Protein AF-A0A3D3MSC4-F1 (afdb_monomer)

Solvent-accessible surface area (backbone 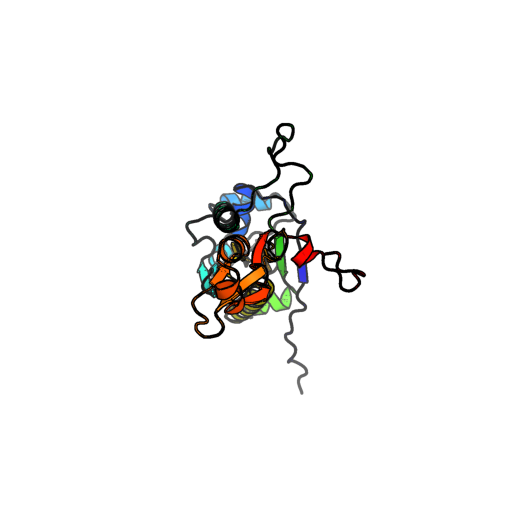atoms only — not comparable to full-atom values): 15102 Å² total; per-residue (Å²): 137,83,98,83,83,80,89,67,72,64,66,42,74,46,72,49,79,74,28,69,70,74,51,67,68,68,34,27,60,74,36,49,57,89,62,49,66,68,50,37,56,60,55,41,71,43,84,89,46,57,60,38,66,51,26,51,84,66,22,28,24,49,46,86,84,74,45,82,43,59,48,55,67,62,90,67,52,44,44,58,46,44,48,54,50,37,55,75,48,68,60,73,77,43,70,23,92,88,36,96,84,39,52,30,93,83,32,70,46,50,34,39,44,34,39,44,33,48,48,51,71,61,44,42,38,27,32,43,48,92,59,94,71,62,84,81,76,82,51,86,39,66,85,68,59,77,38,66,55,38,54,54,53,50,50,55,51,48,51,53,49,27,76,74,54,39,49,91,30,48,58,40,39,28,35,46,55,25,49,82,52,45,34,34,44,35,33,32,40,38,67,29,81,38,62,56,89,76,78,64,54,52,32,31,32,28,75,92,41,77,84,50,68,31,50,58,72,56,48,69,70,48,57,72,79,63,43,71,46,38,45,83,39,79,43,77,56,59,70,41,70,33,78,28,41,55,74,69,76,56,67,53,98,78,65,77,74,87,80,129

Structure (mmCIF, N/CA/C/O backbone):
data_AF-A0A3D3MSC4-F1
#
_entry.id   AF-A0A3D3MSC4-F1
#
loop_
_atom_site.group_PDB
_atom_site.id
_atom_site.type_symbol
_atom_site.label_atom_id
_atom_site.label_alt_id
_atom_site.label_comp_id
_atom_site.label_asym_id
_atom_site.label_entity_id
_atom_site.label_seq_id
_atom_site.pdbx_PDB_ins_code
_atom_site.Cartn_x
_atom_site.Cartn_y
_atom_site.Cartn_z
_atom_site.occupancy
_atom_site.B_iso_or_equiv
_atom_site.auth_seq_id
_atom_site.auth_comp_id
_atom_site.auth_asym_id
_atom_site.auth_atom_id
_atom_site.pdbx_PDB_model_num
ATOM 1 N N . MET A 1 1 ? -33.378 -27.727 1.654 1.00 33.88 1 MET A N 1
ATOM 2 C CA . MET A 1 1 ? -32.430 -27.580 2.777 1.00 33.88 1 MET A CA 1
ATOM 3 C C . MET A 1 1 ? -31.225 -26.769 2.302 1.00 33.88 1 MET A C 1
ATOM 5 O O . MET A 1 1 ? -30.680 -27.087 1.259 1.00 33.88 1 MET A O 1
ATOM 9 N N . SER A 1 2 ? -30.969 -25.671 3.026 1.00 33.84 2 SER A N 1
ATOM 10 C CA . SER A 1 2 ? -29.971 -24.579 2.946 1.00 33.84 2 SER A CA 1
ATOM 11 C C . SER A 1 2 ? -29.372 -24.087 1.608 1.00 33.84 2 SER A C 1
ATOM 13 O O . SER A 1 2 ? -28.506 -24.721 1.010 1.00 33.84 2 SER A O 1
ATOM 15 N N . LYS A 1 3 ? -29.740 -22.848 1.237 1.00 31.52 3 LYS A N 1
ATOM 16 C CA . LYS A 1 3 ? -29.062 -21.961 0.274 1.00 31.52 3 LYS A CA 1
ATOM 17 C C . LYS A 1 3 ? -28.014 -21.085 0.996 1.00 31.52 3 LYS A C 1
ATOM 19 O O . LYS A 1 3 ? -28.250 -19.898 1.191 1.00 31.52 3 LYS A O 1
ATOM 24 N N . SER A 1 4 ? -26.865 -21.637 1.389 1.00 50.53 4 SER A N 1
ATOM 25 C CA . SER A 1 4 ? -25.793 -20.862 2.053 1.00 50.53 4 SER A CA 1
ATOM 26 C C . SER A 1 4 ? -24.380 -21.278 1.607 1.00 50.53 4 SER A C 1
ATOM 28 O O . SER A 1 4 ? -23.655 -21.908 2.374 1.00 50.53 4 SER A O 1
ATOM 30 N N . ARG A 1 5 ? -23.958 -20.984 0.366 1.00 38.44 5 ARG A N 1
ATOM 31 C CA . ARG A 1 5 ? -22.561 -21.258 -0.062 1.00 38.44 5 ARG A CA 1
ATOM 32 C C . ARG A 1 5 ? -21.876 -20.196 -0.929 1.00 38.44 5 ARG A C 1
ATOM 34 O O . ARG A 1 5 ? -20.734 -20.404 -1.311 1.00 38.44 5 ARG A O 1
ATOM 41 N N . ASN A 1 6 ? -22.497 -19.042 -1.170 1.00 41.41 6 ASN A N 1
ATOM 42 C CA . ASN A 1 6 ? -21.834 -17.931 -1.863 1.00 41.41 6 ASN A CA 1
ATOM 43 C C . ASN A 1 6 ? -21.435 -16.845 -0.853 1.00 41.41 6 ASN A C 1
ATOM 45 O O . ASN A 1 6 ? -22.037 -15.778 -0.818 1.00 41.41 6 ASN A O 1
ATOM 49 N N . ASN A 1 7 ? -20.416 -17.127 -0.036 1.00 42.78 7 ASN A N 1
ATOM 50 C CA . ASN A 1 7 ? -19.665 -16.110 0.711 1.00 42.78 7 ASN A CA 1
ATOM 51 C C . ASN A 1 7 ? -18.699 -15.404 -0.253 1.00 42.78 7 ASN A C 1
ATOM 53 O O . ASN A 1 7 ? -17.489 -15.508 -0.094 1.00 42.78 7 ASN A O 1
ATOM 57 N N . ILE A 1 8 ? -19.219 -14.766 -1.302 1.00 49.59 8 ILE A N 1
ATOM 58 C CA . ILE A 1 8 ? -18.393 -13.974 -2.216 1.00 49.59 8 ILE A CA 1
ATOM 59 C C . ILE A 1 8 ? -18.499 -12.527 -1.733 1.00 49.59 8 ILE A C 1
ATOM 61 O O . ILE A 1 8 ? -19.569 -11.933 -1.903 1.00 49.59 8 ILE A O 1
ATOM 65 N N . PRO A 1 9 ? -17.448 -11.948 -1.120 1.00 45.84 9 PRO A N 1
ATOM 66 C CA . PRO A 1 9 ? -17.413 -10.519 -0.861 1.00 45.84 9 PRO A CA 1
ATOM 67 C C . PRO A 1 9 ? -17.616 -9.803 -2.195 1.00 45.84 9 PRO A C 1
ATOM 69 O O . PRO A 1 9 ? -16.881 -10.038 -3.158 1.00 45.84 9 PRO A O 1
ATOM 72 N N . ARG A 1 10 ? -18.625 -8.935 -2.285 1.00 52.59 10 ARG A N 1
ATOM 73 C CA . ARG A 1 10 ? -18.691 -7.974 -3.386 1.00 52.59 10 ARG A CA 1
ATOM 74 C C . ARG A 1 10 ? -17.632 -6.925 -3.080 1.00 52.59 10 ARG A C 1
ATOM 76 O O . ARG A 1 10 ? -17.904 -5.990 -2.336 1.00 52.59 10 ARG A O 1
ATOM 83 N N . ALA A 1 11 ? -16.407 -7.164 -3.543 1.00 59.09 11 ALA A N 1
ATOM 84 C CA . ALA A 1 11 ? -15.285 -6.285 -3.259 1.00 59.09 11 ALA A CA 1
ATOM 85 C C . ALA A 1 11 ? -15.611 -4.860 -3.730 1.00 59.09 11 ALA A C 1
ATO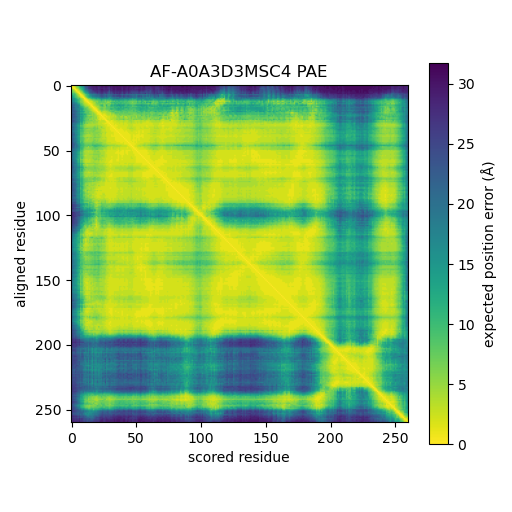M 87 O O . ALA A 1 11 ? -15.972 -4.645 -4.890 1.00 59.09 11 ALA A O 1
ATOM 88 N N . ALA A 1 12 ? -15.494 -3.901 -2.819 1.00 69.56 12 ALA A N 1
ATOM 89 C CA . ALA A 1 12 ? -15.482 -2.488 -3.138 1.00 69.56 12 ALA A CA 1
ATOM 90 C C . ALA A 1 12 ? -14.018 -2.089 -3.323 1.00 69.56 12 ALA A C 1
ATOM 92 O O . ALA A 1 12 ? -13.231 -2.152 -2.381 1.00 69.56 12 ALA A O 1
ATOM 93 N N . ILE A 1 13 ? -13.648 -1.719 -4.546 1.00 76.75 13 ILE A N 1
ATOM 94 C CA . ILE A 1 13 ? -12.320 -1.184 -4.843 1.00 76.75 13 ILE A CA 1
ATOM 95 C C . ILE A 1 13 ? -12.479 0.317 -5.028 1.00 76.75 13 ILE A C 1
ATOM 97 O O . ILE A 1 13 ? -13.110 0.767 -5.985 1.00 76.75 13 ILE A O 1
ATOM 101 N N . HIS A 1 14 ? -11.901 1.084 -4.113 1.00 73.06 14 HIS A N 1
ATOM 102 C CA . HIS A 1 14 ? -11.750 2.519 -4.263 1.00 73.06 14 HIS A CA 1
ATOM 103 C C . HIS A 1 14 ? -10.310 2.813 -4.675 1.00 73.06 14 HIS A C 1
ATOM 105 O O . HIS A 1 14 ? -9.368 2.552 -3.931 1.00 73.06 14 HIS A O 1
ATOM 111 N N . VAL A 1 15 ? -10.129 3.342 -5.880 1.00 74.00 15 VAL A N 1
ATOM 112 C CA . VAL A 1 15 ? -8.820 3.808 -6.340 1.00 74.00 15 VAL A CA 1
ATOM 113 C C . VAL A 1 15 ? -8.726 5.284 -5.989 1.00 74.00 15 VAL A C 1
ATOM 115 O O . VAL A 1 15 ? -9.517 6.083 -6.493 1.00 74.00 15 VAL A O 1
ATOM 118 N N . GLY A 1 16 ? -7.782 5.627 -5.113 1.00 64.06 16 GLY A N 1
ATOM 119 C CA . GLY A 1 16 ? -7.540 7.005 -4.709 1.00 64.06 16 GLY A CA 1
ATOM 120 C C . GLY A 1 16 ? -7.093 7.872 -5.885 1.00 64.06 16 GLY A C 1
ATOM 121 O O . GLY A 1 16 ? -6.682 7.374 -6.941 1.00 64.06 16 GLY A O 1
ATOM 122 N N . ALA A 1 17 ? -7.158 9.192 -5.700 1.00 69.69 17 ALA A N 1
ATOM 123 C CA . ALA A 1 17 ? -6.654 10.122 -6.699 1.00 69.69 17 ALA A CA 1
ATOM 124 C C . ALA A 1 17 ? -5.172 9.815 -6.984 1.00 69.69 17 ALA A C 1
ATOM 126 O O . ALA A 1 17 ? -4.384 9.644 -6.049 1.00 69.69 17 ALA A O 1
ATOM 127 N N . PRO A 1 18 ? -4.768 9.714 -8.259 1.00 66.31 18 PRO A N 1
ATOM 128 C CA . PRO A 1 18 ? -3.386 9.417 -8.580 1.00 66.31 18 PRO A CA 1
ATOM 129 C C . PRO A 1 18 ? -2.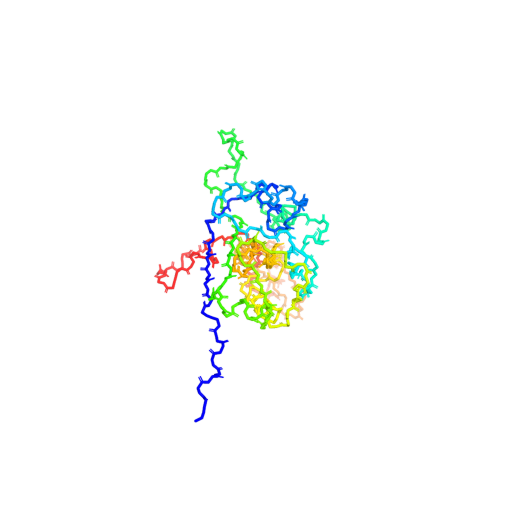506 10.587 -8.130 1.00 66.31 18 PRO A C 1
ATOM 131 O O . PRO A 1 18 ? -2.852 11.750 -8.342 1.00 66.31 18 PRO A O 1
ATOM 134 N N . ALA A 1 19 ? -1.367 10.272 -7.515 1.00 68.81 19 ALA A N 1
ATOM 135 C CA . ALA A 1 19 ? -0.525 11.268 -6.866 1.00 68.81 19 ALA A CA 1
ATOM 136 C C . ALA A 1 19 ? 0.889 11.304 -7.459 1.00 68.81 19 ALA A C 1
ATOM 138 O O . ALA A 1 19 ? 1.441 10.302 -7.932 1.00 68.81 19 ALA A O 1
ATOM 139 N N . LYS A 1 20 ? 1.503 12.488 -7.406 1.00 76.31 20 LYS A N 1
ATOM 140 C CA . LYS A 1 20 ? 2.905 12.703 -7.806 1.00 76.31 20 LYS A CA 1
ATOM 141 C C . LYS A 1 20 ? 3.897 12.225 -6.759 1.00 76.31 20 LYS A C 1
ATOM 143 O O . LYS A 1 20 ? 5.038 11.953 -7.108 1.00 76.31 20 LYS A O 1
ATOM 148 N N . SER A 1 21 ? 3.463 12.175 -5.506 1.00 73.44 21 SER A N 1
ATOM 149 C CA . SER A 1 21 ? 4.138 11.627 -4.331 1.00 73.44 21 SER A CA 1
ATOM 150 C C . SER A 1 21 ? 3.152 11.701 -3.160 1.00 73.44 21 SER A C 1
ATOM 152 O O . SER A 1 21 ? 2.082 12.295 -3.300 1.00 73.44 21 SER A O 1
ATOM 154 N N . PHE A 1 22 ? 3.541 11.161 -2.012 1.00 76.44 22 PHE A N 1
ATOM 155 C CA . PHE A 1 22 ? 2.958 11.482 -0.711 1.00 76.44 22 PHE A CA 1
ATOM 156 C C . PHE A 1 22 ? 4.068 11.912 0.261 1.00 76.44 22 PHE A C 1
ATOM 158 O O . PHE A 1 22 ? 5.251 11.628 0.047 1.00 76.44 22 PHE A O 1
ATOM 165 N N . SER A 1 23 ? 3.692 12.660 1.289 1.00 73.94 23 SER A N 1
ATOM 166 C CA . SER A 1 23 ? 4.545 13.118 2.383 1.00 73.94 23 SER A CA 1
ATOM 167 C C . SER A 1 23 ? 4.805 12.008 3.403 1.00 73.94 23 SER A C 1
ATOM 169 O O . SER A 1 23 ? 4.100 11.003 3.456 1.00 73.94 23 SER A O 1
ATOM 171 N N . ALA A 1 24 ? 5.795 12.199 4.279 1.00 68.69 24 ALA A N 1
ATOM 172 C CA . ALA A 1 24 ? 6.046 11.249 5.361 1.00 68.69 24 ALA A CA 1
ATOM 173 C C . ALA A 1 24 ? 4.813 11.049 6.261 1.00 68.69 24 ALA A C 1
ATOM 175 O O . ALA A 1 24 ? 4.505 9.917 6.611 1.00 68.69 24 ALA A O 1
ATOM 176 N N . ALA A 1 25 ? 4.084 12.128 6.572 1.00 71.25 25 ALA A N 1
ATOM 177 C CA . ALA A 1 25 ? 2.880 12.076 7.398 1.00 71.25 25 ALA A CA 1
ATOM 178 C C . ALA A 1 25 ? 1.767 11.237 6.751 1.00 71.25 25 ALA A C 1
ATOM 180 O O . ALA A 1 25 ? 1.191 10.378 7.415 1.00 71.25 25 ALA A O 1
ATOM 181 N N . GLU A 1 26 ? 1.522 11.430 5.452 1.00 77.81 26 GLU A N 1
ATOM 182 C CA . GLU A 1 26 ? 0.574 10.609 4.685 1.00 77.81 26 GLU A CA 1
ATOM 183 C C . GLU A 1 26 ? 1.013 9.139 4.632 1.00 77.81 26 GLU A C 1
ATOM 185 O O . GLU A 1 26 ? 0.179 8.245 4.690 1.00 77.81 26 GLU A O 1
ATOM 190 N N . GLY A 1 27 ? 2.322 8.872 4.591 1.00 71.56 27 GLY A N 1
ATOM 191 C CA . GLY A 1 27 ? 2.863 7.513 4.636 1.00 71.56 27 GLY A CA 1
ATOM 192 C C . GLY A 1 27 ? 2.817 6.841 6.014 1.00 71.56 27 GLY A C 1
ATOM 193 O O . GLY A 1 27 ? 2.986 5.630 6.087 1.00 71.56 27 GLY A O 1
ATOM 194 N N . TYR A 1 28 ? 2.621 7.588 7.103 1.00 87.06 28 TYR A N 1
ATOM 195 C CA . TYR A 1 28 ? 2.570 7.028 8.460 1.00 87.06 28 TYR A CA 1
ATOM 196 C C . TYR A 1 28 ? 1.177 6.567 8.871 1.00 87.06 28 TYR A C 1
ATOM 198 O O . TYR A 1 28 ? 1.063 5.700 9.736 1.00 87.06 28 TYR A O 1
ATOM 206 N N . GLU A 1 29 ? 0.130 7.143 8.282 1.00 87.56 29 GLU A N 1
ATOM 207 C CA . GLU A 1 29 ? -1.253 6.797 8.604 1.00 87.56 29 GLU A CA 1
ATOM 208 C C . GLU A 1 29 ? -1.604 5.339 8.256 1.00 87.56 29 GLU A C 1
ATOM 210 O O . GLU A 1 29 ? -2.061 4.647 9.167 1.00 87.56 29 GLU A O 1
ATOM 215 N N . PRO A 1 30 ? -1.312 4.815 7.047 1.00 90.75 30 PRO A N 1
ATOM 216 C CA . PRO A 1 30 ? -1.581 3.409 6.725 1.00 90.75 30 PRO A CA 1
ATOM 217 C C . PRO A 1 30 ? -0.808 2.436 7.625 1.00 90.75 30 PRO A C 1
ATOM 219 O O . PRO A 1 30 ? -1.312 1.411 8.053 1.00 90.75 30 PRO A O 1
ATOM 222 N N . GLU A 1 31 ? 0.418 2.785 8.014 1.00 93.88 31 GLU A N 1
ATOM 223 C CA . GLU A 1 31 ? 1.229 1.942 8.902 1.00 93.88 31 GLU A CA 1
ATOM 224 C C . GLU A 1 31 ? 0.839 2.080 10.386 1.00 93.88 31 GLU A C 1
ATOM 226 O O . GLU A 1 31 ? 1.424 1.412 11.244 1.00 93.88 31 GLU A O 1
ATOM 231 N N . ARG A 1 32 ? -0.061 3.019 10.723 1.00 94.25 32 ARG A N 1
ATOM 232 C CA . ARG A 1 32 ? -0.308 3.506 12.096 1.00 94.25 32 ARG A CA 1
ATOM 233 C C . ARG A 1 32 ? 0.997 3.801 12.847 1.00 94.25 32 ARG A C 1
ATOM 235 O O . ARG A 1 32 ? 1.122 3.571 14.058 1.00 94.25 32 ARG A O 1
ATOM 242 N N . ARG A 1 33 ? 2.004 4.298 12.119 1.00 92.69 33 ARG A N 1
ATOM 243 C CA . ARG A 1 33 ? 3.367 4.463 12.629 1.00 92.69 33 ARG A CA 1
ATOM 244 C C . ARG A 1 33 ? 3.388 5.552 13.692 1.00 92.69 33 ARG A C 1
ATOM 246 O O . ARG A 1 33 ? 3.031 6.697 13.437 1.00 92.69 33 ARG A O 1
ATOM 253 N N . GLY A 1 34 ? 3.828 5.183 14.892 1.00 91.31 34 GLY A N 1
ATOM 254 C CA . GLY A 1 34 ? 3.896 6.097 16.033 1.00 91.31 34 GLY A CA 1
ATOM 255 C C . GLY A 1 34 ? 2.543 6.440 16.663 1.00 91.31 34 GLY A C 1
ATOM 256 O O . GLY A 1 34 ? 2.516 7.285 17.549 1.00 91.31 34 GLY A O 1
ATOM 257 N N . TRP A 1 35 ? 1.438 5.803 16.252 1.00 94.75 35 TRP A N 1
ATOM 258 C CA . TRP A 1 35 ? 0.137 6.058 16.871 1.00 94.75 35 TRP A CA 1
ATOM 259 C C . TRP A 1 35 ? 0.041 5.370 18.235 1.00 94.75 35 TRP A C 1
ATOM 261 O O . TRP A 1 35 ? 0.197 4.147 18.350 1.00 94.75 35 TRP A O 1
ATOM 271 N N . ASP A 1 36 ? -0.272 6.157 19.253 1.00 95.75 36 ASP A N 1
ATOM 272 C CA . ASP A 1 36 ? -0.658 5.733 20.598 1.00 95.75 36 ASP A CA 1
ATOM 273 C C . ASP A 1 36 ? -2.160 5.971 20.831 1.00 95.75 36 ASP A C 1
ATOM 275 O O . ASP A 1 36 ? -2.869 6.448 19.946 1.00 95.75 36 ASP A O 1
ATOM 279 N N . GLU A 1 37 ? -2.664 5.642 22.020 1.00 96.25 37 GLU A N 1
ATOM 280 C CA . GLU A 1 37 ? -4.082 5.830 22.351 1.00 96.25 37 GLU A CA 1
ATOM 281 C C . GLU A 1 37 ? -4.529 7.295 22.210 1.00 96.25 37 GLU A C 1
ATOM 283 O O . GLU A 1 37 ? -5.598 7.565 21.662 1.00 96.25 37 GLU A O 1
ATOM 288 N N . ASN A 1 38 ? -3.677 8.248 22.604 1.00 97.25 38 ASN A N 1
ATOM 289 C CA . ASN A 1 38 ? -3.951 9.678 22.443 1.00 97.25 38 ASN A CA 1
ATOM 290 C C . ASN A 1 38 ? -4.125 10.053 20.967 1.00 97.25 38 ASN A C 1
ATOM 292 O O . ASN A 1 38 ? -5.017 10.824 20.622 1.00 97.25 38 ASN A O 1
ATOM 296 N N . THR A 1 39 ? -3.304 9.490 20.079 1.00 96.00 39 THR A N 1
ATOM 297 C CA . THR A 1 39 ? -3.405 9.721 18.635 1.00 96.00 39 THR A CA 1
ATOM 298 C C . THR A 1 39 ? -4.745 9.231 18.087 1.00 96.00 39 THR A C 1
ATOM 300 O O . THR A 1 39 ? -5.375 9.945 17.308 1.00 96.00 39 THR A O 1
ATOM 303 N N . TYR A 1 40 ? -5.218 8.057 18.524 1.00 96.06 40 TYR A N 1
ATOM 304 C CA . TYR A 1 40 ? -6.541 7.539 18.144 1.00 96.06 40 TYR A CA 1
ATOM 305 C C . TYR A 1 40 ? -7.655 8.474 18.629 1.00 96.06 40 TYR A C 1
ATOM 307 O O . TYR A 1 40 ? -8.528 8.848 17.848 1.00 96.06 40 TYR A O 1
ATOM 315 N N . GLN A 1 41 ? -7.590 8.917 19.889 1.00 94.88 41 GLN A N 1
ATOM 316 C CA . GLN A 1 41 ? -8.564 9.853 20.459 1.00 94.88 41 GLN A CA 1
ATOM 317 C C . GLN A 1 41 ? -8.594 11.192 19.705 1.00 94.88 41 GLN A C 1
ATOM 319 O O . GLN A 1 41 ? -9.671 11.704 19.407 1.00 94.88 41 GLN A O 1
ATOM 324 N N . LEU A 1 42 ? -7.428 11.744 19.352 1.00 95.88 42 LEU A N 1
ATOM 325 C CA . LEU A 1 42 ? -7.319 12.978 18.569 1.00 95.88 42 LEU A CA 1
ATOM 326 C C . LEU A 1 42 ? -7.887 12.808 17.155 1.00 95.88 42 LEU A C 1
ATOM 328 O O . LEU A 1 42 ? -8.626 13.670 16.688 1.00 95.88 42 LEU A O 1
ATOM 332 N N . LYS A 1 43 ? -7.580 11.696 16.478 1.00 93.69 43 LYS A N 1
ATOM 333 C CA . LYS A 1 43 ? -8.113 11.396 15.139 1.00 93.69 43 LYS A CA 1
ATOM 334 C C . LYS A 1 43 ? -9.637 11.241 15.153 1.00 93.69 43 LYS A C 1
ATOM 336 O O . LYS A 1 43 ? -10.291 11.725 14.234 1.00 93.69 43 LYS A O 1
ATOM 341 N N . ASN A 1 44 ? -10.202 10.655 16.206 1.00 94.75 44 ASN A N 1
ATOM 342 C CA . ASN A 1 44 ? -11.651 10.510 16.388 1.00 94.75 44 ASN A CA 1
ATOM 343 C C . ASN A 1 44 ? -12.381 11.815 16.763 1.00 94.75 44 ASN A C 1
ATOM 345 O O . ASN A 1 44 ? -13.598 11.800 16.924 1.00 94.75 44 ASN A O 1
ATOM 349 N N . GLN A 1 45 ? -11.686 12.955 16.892 1.00 94.88 45 GLN A N 1
ATOM 350 C CA . GLN A 1 45 ? -12.365 14.259 16.950 1.00 94.88 45 GLN A CA 1
ATOM 351 C C . GLN A 1 45 ? -13.051 14.605 15.620 1.00 94.88 45 GLN A C 1
ATOM 353 O O . GLN A 1 45 ? -14.009 15.378 15.606 1.00 94.88 45 GLN A O 1
ATOM 358 N N . ASP A 1 46 ? -12.582 14.029 14.510 1.00 92.75 46 ASP A N 1
ATOM 359 C CA . ASP A 1 46 ? -13.324 14.008 13.253 1.00 92.75 46 ASP A CA 1
ATOM 360 C C . ASP A 1 46 ? -14.402 12.922 13.325 1.00 92.75 46 ASP A C 1
ATOM 362 O O . ASP A 1 46 ? -14.100 11.738 13.465 1.00 92.75 46 ASP A O 1
ATOM 366 N N . THR A 1 47 ? -15.666 13.322 13.192 1.00 88.69 47 THR A N 1
ATOM 367 C CA . THR A 1 47 ? -16.828 12.429 13.300 1.00 88.69 47 THR A CA 1
ATOM 368 C C . THR A 1 47 ? -16.918 11.387 12.186 1.00 88.69 47 THR A C 1
ATOM 370 O O . THR A 1 47 ? -17.738 10.478 12.273 1.00 88.69 47 THR A O 1
ATOM 373 N N . ASN A 1 48 ? -16.124 11.514 11.120 1.00 88.50 48 ASN A N 1
ATOM 374 C CA . ASN A 1 48 ? -16.033 10.482 10.087 1.00 88.50 48 ASN A CA 1
ATOM 375 C C . ASN A 1 48 ? -15.122 9.318 10.508 1.00 88.50 48 ASN A C 1
ATOM 377 O O . ASN A 1 48 ? -15.226 8.223 9.951 1.00 88.50 48 ASN A O 1
ATOM 381 N N . ASN A 1 49 ? -14.254 9.536 11.498 1.00 90.50 49 ASN A N 1
ATOM 382 C CA . ASN A 1 49 ? -13.301 8.546 11.973 1.00 90.50 49 ASN A CA 1
ATOM 383 C C . ASN A 1 49 ? -13.903 7.680 13.082 1.00 90.50 49 ASN A C 1
ATOM 385 O O . ASN A 1 49 ? -14.596 8.162 13.974 1.00 90.50 49 ASN A O 1
ATOM 389 N N . HIS A 1 50 ? -13.601 6.385 13.021 1.00 92.38 50 HIS A N 1
ATOM 390 C CA . HIS A 1 50 ? -14.105 5.376 13.954 1.00 92.38 50 HIS A CA 1
ATOM 391 C C . HIS A 1 50 ? -12.969 4.439 14.384 1.00 92.38 50 HIS A C 1
ATOM 393 O O . HIS A 1 50 ? -13.102 3.215 14.330 1.00 92.38 50 HIS A O 1
ATOM 399 N N . TYR A 1 51 ? -11.820 5.013 14.749 1.00 96.12 51 TYR A N 1
ATOM 400 C CA . TYR A 1 51 ? -10.638 4.246 15.127 1.00 96.12 51 TYR A CA 1
ATOM 401 C C . TYR A 1 51 ? -10.779 3.669 16.541 1.00 96.12 51 TYR A C 1
ATOM 403 O O . TYR A 1 51 ? -11.030 4.393 17.501 1.00 96.12 51 TYR A O 1
ATOM 411 N N . ASP A 1 52 ? -10.536 2.376 16.695 1.00 97.19 52 ASP A N 1
ATOM 412 C CA . ASP A 1 52 ? -10.609 1.652 17.958 1.00 97.19 52 ASP A CA 1
ATOM 413 C C . ASP A 1 52 ? -9.216 1.184 18.389 1.00 97.19 52 ASP A C 1
ATOM 415 O O . ASP A 1 52 ? -8.687 0.178 17.908 1.00 97.19 52 ASP A O 1
ATOM 419 N N . PHE A 1 53 ? -8.626 1.895 19.350 1.00 97.38 53 PHE A N 1
ATOM 420 C CA . PHE A 1 53 ? -7.292 1.572 19.854 1.00 97.38 53 PHE A CA 1
ATOM 421 C C . PHE A 1 53 ? -7.196 0.145 20.414 1.00 97.38 53 PHE A C 1
ATOM 423 O O . PHE A 1 53 ? -6.155 -0.501 20.269 1.00 97.38 53 PHE A O 1
ATOM 430 N N . SER A 1 54 ? -8.279 -0.391 20.989 1.00 97.62 54 SER A N 1
ATOM 431 C CA . SER A 1 54 ? -8.278 -1.740 21.561 1.00 97.62 54 SER A CA 1
ATOM 432 C C . SER A 1 54 ? -8.110 -2.832 20.499 1.00 97.62 54 SER A C 1
ATOM 434 O O . SER A 1 54 ? -7.547 -3.883 20.799 1.00 97.62 54 SER A O 1
ATOM 436 N N . ARG A 1 55 ? -8.479 -2.560 19.237 1.00 97.50 55 ARG A N 1
ATOM 437 C CA . ARG A 1 55 ? -8.283 -3.461 18.086 1.00 97.50 55 ARG A CA 1
ATOM 438 C C . ARG A 1 55 ? -6.999 -3.216 17.304 1.00 97.50 55 ARG A C 1
ATOM 440 O O . ARG A 1 55 ? -6.683 -4.029 16.441 1.00 97.50 55 ARG A O 1
ATOM 447 N N . LYS A 1 56 ? -6.211 -2.179 17.616 1.00 96.81 56 LYS A N 1
ATOM 448 C CA . LYS A 1 56 ? -4.950 -1.861 16.908 1.00 96.81 56 LYS A CA 1
ATOM 449 C C . LYS A 1 56 ? -4.048 -3.088 16.718 1.00 96.81 56 LYS A C 1
ATOM 451 O O . LYS A 1 56 ? -3.410 -3.244 15.681 1.00 96.81 56 LYS A O 1
ATOM 456 N N . HIS A 1 57 ? -3.985 -3.953 17.728 1.00 96.00 57 HIS A N 1
ATOM 457 C CA . HIS A 1 57 ? -3.151 -5.155 17.741 1.00 96.00 57 HIS A CA 1
ATOM 458 C C . HIS A 1 57 ? -3.582 -6.236 16.729 1.00 96.00 57 HIS A C 1
ATOM 460 O O . HIS A 1 57 ? -2.827 -7.176 16.485 1.00 96.00 57 HIS A O 1
ATOM 466 N N . LEU A 1 58 ? -4.783 -6.115 16.156 1.00 98.19 58 LEU A N 1
ATOM 467 C CA . LEU A 1 58 ? -5.323 -7.021 15.146 1.00 98.19 58 LEU A CA 1
ATOM 468 C C . LEU A 1 58 ? -4.907 -6.621 13.730 1.00 98.19 58 LEU A C 1
ATOM 470 O O . LEU A 1 58 ? -4.915 -7.481 12.852 1.00 98.19 58 LEU A O 1
ATOM 474 N N . ASN A 1 59 ? -4.521 -5.360 13.509 1.00 98.44 59 ASN A N 1
ATOM 475 C CA . ASN A 1 59 ? -4.020 -4.900 12.218 1.00 98.44 59 ASN A CA 1
ATOM 476 C C . ASN A 1 59 ? -2.739 -5.648 11.830 1.00 98.44 59 ASN A C 1
ATOM 478 O O . ASN A 1 59 ? -1.883 -5.950 12.669 1.00 98.44 59 ASN A O 1
ATOM 482 N N . PHE A 1 60 ? -2.565 -5.888 10.536 1.00 98.62 60 PHE A N 1
ATOM 483 C CA . PHE A 1 60 ? -1.379 -6.554 10.007 1.00 98.62 60 PHE A CA 1
ATOM 484 C C . PHE A 1 60 ? -1.002 -5.999 8.636 1.00 98.62 60 PHE A C 1
ATOM 486 O O . PHE A 1 60 ? -1.815 -5.362 7.979 1.00 98.62 60 PHE A O 1
ATOM 493 N N . GLU A 1 61 ? 0.222 -6.256 8.190 1.00 97.81 61 GLU A N 1
ATOM 494 C CA . GLU A 1 61 ? 0.653 -6.002 6.813 1.00 97.81 61 GLU A CA 1
ATOM 495 C C . GLU A 1 61 ? 1.079 -7.318 6.146 1.00 97.81 61 GLU A C 1
ATOM 497 O O . GLU A 1 61 ? 1.475 -8.274 6.823 1.00 97.81 61 GLU A O 1
ATOM 502 N N . ILE A 1 62 ? 0.996 -7.379 4.815 1.00 98.12 62 ILE A N 1
ATOM 503 C CA . ILE A 1 62 ? 1.612 -8.455 4.028 1.00 98.12 62 ILE A CA 1
ATOM 504 C C . ILE A 1 62 ? 2.900 -7.907 3.422 1.00 98.12 62 ILE A C 1
ATOM 506 O O . ILE A 1 62 ? 2.884 -6.989 2.601 1.00 98.12 62 ILE A O 1
ATOM 510 N N . ASN A 1 63 ? 4.038 -8.446 3.856 1.00 94.88 63 ASN A N 1
ATOM 511 C CA . ASN A 1 63 ? 5.340 -7.938 3.438 1.00 94.88 63 ASN A CA 1
ATOM 512 C C . ASN A 1 63 ? 5.690 -8.364 1.995 1.00 94.88 63 ASN A C 1
ATOM 514 O O . ASN A 1 63 ? 5.010 -9.176 1.374 1.00 94.88 63 ASN A O 1
ATOM 518 N N . GLY A 1 64 ? 6.803 -7.857 1.452 1.00 89.50 64 GLY A N 1
ATOM 519 C CA . GLY A 1 64 ? 7.247 -8.172 0.082 1.00 89.50 64 GLY A CA 1
ATOM 520 C C . GLY A 1 64 ? 7.600 -9.646 -0.189 1.00 89.50 64 GLY A C 1
ATOM 521 O O . GLY A 1 64 ? 7.918 -9.986 -1.324 1.00 89.50 64 GLY A O 1
ATOM 522 N N . LYS A 1 65 ? 7.577 -10.516 0.831 1.00 92.81 65 LYS A N 1
ATOM 523 C CA . LYS A 1 65 ? 7.730 -11.974 0.704 1.00 92.81 65 LYS A CA 1
ATOM 524 C C . LYS A 1 65 ? 6.386 -12.713 0.743 1.00 92.81 65 LYS A C 1
ATOM 526 O O . LYS A 1 65 ? 6.382 -13.938 0.686 1.00 92.81 65 LYS A O 1
ATOM 531 N N . GLY A 1 66 ? 5.267 -11.995 0.864 1.00 94.75 66 GLY A N 1
ATOM 532 C CA . GLY A 1 66 ? 3.940 -12.582 1.049 1.00 94.75 66 GLY A CA 1
ATOM 533 C C . GLY A 1 66 ? 3.673 -13.077 2.473 1.00 94.75 66 GLY A C 1
ATOM 534 O O . GLY A 1 66 ? 2.771 -13.884 2.678 1.00 94.75 66 GLY A O 1
ATOM 535 N N . GLU A 1 67 ? 4.44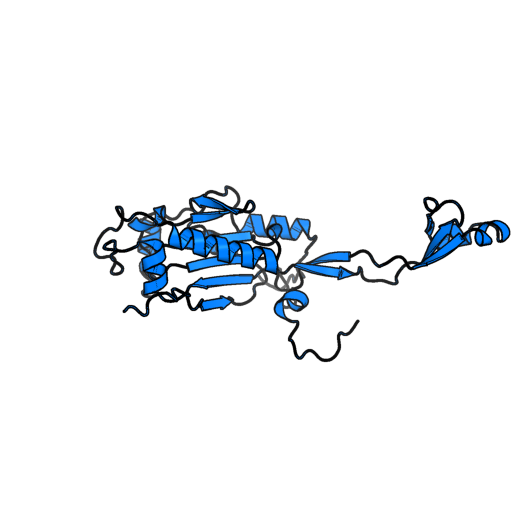8 -12.634 3.468 1.00 97.25 67 GLU A N 1
ATOM 536 C CA . GLU A 1 67 ? 4.271 -13.047 4.864 1.00 97.25 67 GLU A CA 1
ATOM 537 C C . GLU A 1 67 ? 3.384 -12.041 5.610 1.00 97.25 67 GLU A C 1
ATOM 539 O O . GLU A 1 67 ? 3.593 -10.830 5.512 1.00 97.25 67 GLU A O 1
ATOM 544 N N . ILE A 1 68 ? 2.433 -12.547 6.401 1.00 98.31 68 ILE A N 1
ATOM 545 C CA . ILE A 1 68 ? 1.635 -11.732 7.325 1.00 98.31 68 ILE A CA 1
ATOM 546 C C . ILE A 1 68 ? 2.494 -11.383 8.541 1.00 98.31 68 ILE A C 1
ATOM 548 O O . ILE A 1 68 ? 2.943 -12.273 9.267 1.00 98.31 68 ILE A O 1
ATOM 552 N N . VAL A 1 69 ? 2.677 -10.091 8.787 1.00 97.88 69 VAL A N 1
ATOM 553 C CA . VAL A 1 69 ? 3.445 -9.556 9.918 1.00 97.88 69 VAL A CA 1
ATOM 554 C C . VAL A 1 69 ? 2.650 -8.446 10.619 1.00 97.88 69 VAL A C 1
ATOM 556 O O . VAL A 1 69 ? 1.718 -7.902 10.025 1.00 97.88 69 VAL A O 1
ATOM 559 N N . PRO A 1 70 ? 2.953 -8.104 11.885 1.00 97.38 70 PRO A N 1
ATOM 560 C CA . PRO A 1 70 ? 2.279 -6.998 12.564 1.00 97.38 70 PRO A CA 1
ATOM 561 C C . PRO A 1 70 ? 2.382 -5.691 11.770 1.00 97.38 70 PRO A C 1
ATOM 563 O O . PRO A 1 70 ? 3.424 -5.410 11.176 1.00 97.38 70 PRO A O 1
ATOM 566 N N . LEU A 1 71 ? 1.321 -4.883 11.782 1.00 97.25 71 LEU A N 1
ATOM 567 C CA . LEU A 1 71 ? 1.307 -3.610 11.061 1.00 97.25 71 LEU A CA 1
ATOM 568 C C . LEU A 1 71 ? 2.453 -2.696 11.533 1.00 97.25 71 LEU A C 1
ATOM 570 O O . LEU A 1 71 ? 2.695 -2.557 12.735 1.00 97.25 71 LEU A O 1
ATOM 574 N N . GLY A 1 72 ? 3.155 -2.074 10.583 1.00 93.75 72 GLY A N 1
ATOM 575 C CA . GLY A 1 72 ? 4.260 -1.157 10.872 1.00 93.75 72 GLY A CA 1
ATOM 576 C C . GLY A 1 72 ? 5.535 -1.846 11.376 1.00 93.75 72 GLY A C 1
ATOM 577 O O . GLY A 1 72 ? 6.427 -1.172 11.899 1.00 93.75 72 GLY A O 1
ATOM 578 N N . SER A 1 73 ? 5.644 -3.171 11.224 1.00 92.88 73 SER A N 1
ATOM 579 C CA . SER A 1 73 ? 6.835 -3.937 11.609 1.00 92.88 73 SER A CA 1
ATOM 580 C C . SER A 1 73 ? 8.042 -3.647 10.717 1.00 92.88 73 SER A C 1
ATOM 582 O O . SER A 1 73 ? 9.189 -3.789 11.153 1.00 92.88 73 SER A O 1
ATOM 584 N N . ASN A 1 74 ? 7.807 -3.211 9.475 1.00 93.44 74 ASN A N 1
ATOM 585 C CA . ASN A 1 74 ? 8.881 -2.795 8.588 1.00 93.44 74 ASN A CA 1
ATOM 586 C C . ASN A 1 74 ? 9.607 -1.562 9.166 1.00 93.44 74 ASN A C 1
ATOM 588 O O . ASN A 1 74 ? 8.977 -0.518 9.379 1.00 93.44 74 ASN A O 1
ATOM 592 N N . PRO A 1 75 ? 10.933 -1.622 9.396 1.00 92.56 75 PRO A N 1
ATOM 593 C CA . PRO A 1 75 ? 11.677 -0.472 9.906 1.00 92.56 75 PRO A CA 1
ATOM 594 C C . PRO A 1 75 ? 11.755 0.674 8.892 1.00 92.56 75 PRO A C 1
ATOM 596 O O . PRO A 1 75 ? 12.021 1.807 9.281 1.00 92.56 75 PRO A O 1
ATOM 599 N N . VAL A 1 76 ? 11.531 0.394 7.603 1.00 94.31 76 VAL A N 1
ATOM 600 C CA . VAL A 1 76 ? 11.544 1.394 6.535 1.00 94.31 76 VAL A CA 1
ATOM 601 C C . VAL A 1 76 ? 10.110 1.887 6.285 1.00 94.31 76 VAL A C 1
ATOM 603 O O . VAL A 1 76 ? 9.277 1.097 5.831 1.00 94.31 76 VAL A O 1
ATOM 606 N N . PRO A 1 7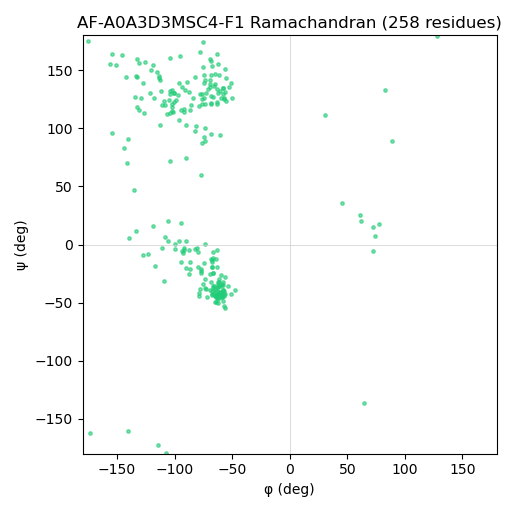7 ? 9.807 3.175 6.523 1.00 93.38 77 PRO A N 1
ATOM 607 C CA . PRO A 1 77 ? 8.470 3.724 6.313 1.00 93.38 77 PRO A CA 1
ATOM 608 C C . PRO A 1 77 ? 8.085 3.780 4.829 1.00 93.38 77 PRO A C 1
ATOM 610 O O . PRO A 1 77 ? 8.950 3.822 3.948 1.00 93.38 77 PRO A O 1
ATOM 613 N N . LEU A 1 78 ? 6.780 3.828 4.539 1.00 93.19 78 LEU A N 1
ATOM 614 C CA . LEU A 1 78 ? 6.245 3.798 3.166 1.00 93.19 78 LEU A CA 1
ATOM 615 C C . LEU A 1 78 ? 6.884 4.821 2.216 1.00 93.19 78 LEU A C 1
ATOM 617 O O . LEU A 1 78 ? 7.203 4.475 1.079 1.00 93.19 78 LEU A O 1
ATOM 621 N N . HIS A 1 79 ? 7.113 6.058 2.662 1.00 90.50 79 HIS A N 1
ATOM 622 C CA . HIS A 1 79 ? 7.680 7.111 1.809 1.00 90.50 79 HIS A CA 1
ATOM 623 C C . HIS A 1 79 ? 9.138 6.816 1.407 1.00 90.50 79 HIS A C 1
ATOM 625 O O . HIS A 1 79 ? 9.533 7.052 0.265 1.00 90.50 79 HIS A O 1
ATOM 631 N N . GLU A 1 80 ? 9.930 6.220 2.302 1.00 94.31 80 GLU A N 1
ATOM 632 C CA . GLU A 1 80 ? 11.286 5.763 1.984 1.00 94.31 80 GLU A CA 1
ATOM 633 C C . GLU A 1 80 ? 11.274 4.518 1.092 1.00 94.31 80 GLU A C 1
ATOM 635 O O . GLU A 1 80 ? 12.105 4.396 0.189 1.00 94.31 80 GLU A O 1
ATOM 640 N N . ARG A 1 81 ? 10.337 3.586 1.321 1.00 95.00 81 ARG A N 1
ATOM 641 C CA . ARG A 1 81 ? 10.148 2.409 0.457 1.00 95.00 81 ARG A CA 1
ATOM 642 C C . ARG A 1 81 ? 9.801 2.832 -0.974 1.00 95.00 81 ARG A C 1
ATOM 644 O O . ARG A 1 81 ? 10.410 2.325 -1.918 1.00 95.00 81 ARG A O 1
ATOM 651 N N . LEU A 1 82 ? 8.889 3.798 -1.123 1.00 93.31 82 LEU A N 1
ATOM 652 C CA . LEU A 1 82 ? 8.541 4.412 -2.404 1.00 93.31 82 LEU A CA 1
ATOM 653 C C . LEU A 1 82 ? 9.794 4.983 -3.075 1.00 93.31 82 LEU A C 1
ATOM 655 O O . LEU A 1 82 ? 10.105 4.604 -4.205 1.00 93.31 82 LEU A O 1
ATOM 659 N N . GLN A 1 83 ? 10.538 5.844 -2.372 1.00 92.81 83 GLN A N 1
ATOM 660 C CA . GLN A 1 83 ? 11.728 6.489 -2.928 1.00 92.81 83 GLN A CA 1
ATOM 661 C C . GLN A 1 83 ? 12.775 5.465 -3.385 1.00 92.81 83 GLN A C 1
ATOM 663 O O . GLN A 1 83 ? 13.262 5.554 -4.510 1.00 92.81 83 GLN A O 1
ATOM 668 N N . LYS A 1 84 ? 13.052 4.430 -2.579 1.00 94.81 84 LYS A N 1
ATOM 669 C CA . LYS A 1 84 ? 13.989 3.349 -2.936 1.00 94.81 84 LYS A CA 1
ATOM 670 C C . LYS A 1 84 ? 13.608 2.658 -4.246 1.00 94.81 84 LYS A C 1
ATOM 672 O O . LYS A 1 84 ? 14.479 2.385 -5.075 1.00 94.81 84 LYS A O 1
ATOM 677 N N . ARG A 1 85 ? 12.318 2.373 -4.460 1.00 94.94 85 ARG A N 1
ATOM 678 C CA . ARG A 1 85 ? 11.862 1.733 -5.702 1.00 94.94 85 ARG A CA 1
ATOM 679 C C . ARG A 1 85 ? 11.879 2.704 -6.886 1.00 94.94 85 ARG A C 1
ATOM 681 O O . ARG A 1 85 ? 12.272 2.295 -7.977 1.00 94.94 85 ARG A O 1
ATOM 688 N N . LEU A 1 86 ? 11.534 3.979 -6.689 1.00 93.69 86 LEU A N 1
ATOM 689 C CA . LEU A 1 86 ? 11.663 5.011 -7.727 1.00 93.69 86 LEU A CA 1
ATOM 690 C C . LEU A 1 86 ? 13.121 5.188 -8.180 1.00 93.69 86 LEU A C 1
ATOM 692 O O . LEU A 1 86 ? 13.377 5.245 -9.386 1.00 93.69 86 LEU A O 1
ATOM 696 N N . ASP A 1 87 ? 14.071 5.182 -7.244 1.00 94.06 87 ASP A N 1
ATOM 697 C CA . ASP A 1 87 ? 15.507 5.257 -7.535 1.00 94.06 87 ASP A CA 1
ATOM 698 C C . ASP A 1 87 ? 15.984 4.033 -8.328 1.00 94.06 87 ASP A C 1
ATOM 700 O O . ASP A 1 87 ? 16.691 4.180 -9.328 1.00 94.06 87 ASP A O 1
ATOM 704 N N . ALA A 1 88 ? 15.538 2.828 -7.950 1.00 93.94 88 ALA A N 1
ATOM 705 C CA . ALA A 1 88 ? 15.837 1.593 -8.681 1.00 93.94 88 ALA A CA 1
ATOM 706 C C . ALA A 1 88 ? 15.297 1.610 -10.126 1.00 93.94 88 ALA A C 1
ATOM 708 O O . ALA A 1 88 ? 15.914 1.046 -11.029 1.00 93.94 88 ALA A O 1
ATOM 709 N N . LEU A 1 89 ? 14.172 2.292 -10.357 1.00 91.62 89 LEU A N 1
ATOM 710 C CA . LEU A 1 89 ? 13.584 2.507 -11.684 1.00 91.62 89 LEU A CA 1
ATOM 711 C C . LEU A 1 89 ? 14.226 3.682 -12.446 1.00 91.62 89 LEU A C 1
ATOM 713 O O . LEU A 1 89 ? 13.856 3.952 -13.593 1.00 91.62 89 LEU A O 1
ATOM 717 N N . GLY A 1 90 ? 15.163 4.408 -11.825 1.00 91.38 90 GLY A N 1
ATOM 718 C CA . GLY A 1 90 ? 15.768 5.617 -12.380 1.00 91.38 90 GLY A CA 1
ATOM 719 C C . GLY A 1 90 ? 14.753 6.734 -12.635 1.00 91.38 90 GLY A C 1
ATOM 720 O O . GLY A 1 90 ? 14.959 7.560 -13.532 1.00 91.38 90 GLY A O 1
ATOM 721 N N . PHE A 1 91 ? 13.638 6.737 -11.901 1.00 90.25 91 PHE A N 1
ATOM 722 C CA . PHE A 1 91 ? 12.595 7.738 -12.045 1.00 90.25 91 PHE A CA 1
ATOM 723 C C . PHE A 1 91 ? 13.073 9.083 -11.510 1.00 90.25 91 PHE A C 1
ATOM 725 O O . PHE A 1 91 ? 13.630 9.179 -10.420 1.00 90.25 91 PHE A O 1
ATOM 732 N N . LYS A 1 92 ? 12.835 10.141 -12.284 1.00 87.25 92 LYS A N 1
ATOM 733 C CA . LYS A 1 92 ? 13.097 11.515 -11.865 1.00 87.25 92 LYS A CA 1
ATOM 734 C C . LYS A 1 92 ? 11.866 12.350 -12.194 1.00 87.25 92 LYS A C 1
ATOM 736 O O . LYS A 1 92 ? 11.525 12.424 -13.380 1.00 87.25 92 LYS A O 1
ATOM 741 N N . PRO A 1 93 ? 11.197 12.946 -11.194 1.00 84.81 93 PRO A N 1
ATOM 742 C CA . PRO A 1 93 ? 10.094 13.851 -11.464 1.00 84.81 93 PRO A CA 1
ATOM 743 C C . PRO A 1 93 ? 10.594 15.062 -12.256 1.00 84.81 93 PRO A C 1
ATOM 745 O O . PRO A 1 93 ? 11.775 15.426 -12.208 1.00 84.81 93 PRO A O 1
ATOM 748 N N . TYR A 1 94 ? 9.692 15.694 -13.001 1.00 85.88 94 TYR A N 1
ATOM 749 C CA . TYR A 1 94 ? 10.004 16.980 -13.615 1.00 85.88 94 TYR A CA 1
ATOM 750 C C . TYR A 1 94 ? 10.038 18.040 -12.525 1.00 85.88 94 TYR A C 1
ATOM 752 O O . TYR A 1 94 ? 9.114 18.122 -11.721 1.00 85.88 94 TYR A O 1
ATOM 760 N N . MET A 1 95 ? 11.104 18.835 -12.495 1.00 85.56 95 MET A N 1
ATOM 761 C CA . MET A 1 95 ? 11.294 19.851 -11.465 1.00 85.56 95 MET A CA 1
ATOM 762 C C . MET A 1 95 ? 10.813 21.210 -11.965 1.00 85.56 95 MET A C 1
ATOM 764 O O . MET A 1 95 ? 11.086 21.583 -13.106 1.00 85.56 95 MET A O 1
ATOM 768 N N . ASP A 1 96 ? 10.146 21.959 -11.094 1.00 83.88 96 ASP A N 1
ATOM 769 C CA . ASP A 1 96 ? 9.756 23.347 -11.323 1.00 83.88 96 ASP A CA 1
ATOM 770 C C . ASP A 1 96 ? 10.155 24.189 -10.113 1.00 83.88 96 ASP A C 1
ATOM 772 O O . ASP A 1 96 ? 9.660 23.991 -9.006 1.00 83.88 96 ASP A O 1
ATOM 776 N N . LYS A 1 97 ? 11.069 25.139 -10.332 1.00 82.06 97 LYS A N 1
ATOM 777 C CA . LYS A 1 97 ? 11.589 26.020 -9.278 1.00 82.06 97 LYS A CA 1
ATOM 778 C C . LYS A 1 97 ? 10.534 26.987 -8.738 1.00 82.06 97 LYS A C 1
ATOM 780 O O . LYS A 1 97 ? 10.732 27.529 -7.657 1.00 82.06 97 LYS A O 1
ATOM 785 N N . ASN A 1 98 ? 9.455 27.213 -9.486 1.00 84.69 98 ASN A N 1
ATOM 786 C CA . ASN A 1 98 ? 8.367 28.105 -9.097 1.00 84.69 98 ASN A CA 1
ATOM 787 C C . ASN A 1 98 ? 7.237 27.362 -8.365 1.00 84.69 98 ASN A C 1
ATOM 789 O O . ASN A 1 98 ? 6.325 28.006 -7.851 1.00 84.69 98 ASN A O 1
ATOM 793 N N . ASN A 1 99 ? 7.286 26.025 -8.303 1.00 76.62 99 ASN A N 1
ATOM 794 C CA . ASN A 1 99 ? 6.338 25.228 -7.535 1.00 76.62 99 ASN A CA 1
ATOM 795 C C . ASN A 1 99 ? 6.834 25.084 -6.077 1.00 76.62 99 ASN A C 1
ATOM 797 O O . ASN A 1 99 ? 7.986 24.689 -5.881 1.00 76.62 99 ASN A O 1
ATOM 801 N N . PRO A 1 100 ? 5.996 25.334 -5.048 1.00 71.81 100 PRO A N 1
ATOM 802 C CA . PRO A 1 100 ? 6.378 25.191 -3.636 1.00 71.81 100 PRO A CA 1
ATOM 803 C C . PRO A 1 100 ? 6.916 23.805 -3.245 1.00 71.81 100 PRO A C 1
ATOM 805 O O . PRO A 1 100 ? 7.723 23.697 -2.326 1.00 71.81 100 PRO A O 1
ATOM 808 N N . LEU A 1 101 ? 6.492 22.747 -3.943 1.00 69.19 101 LEU A N 1
ATOM 809 C CA . LEU A 1 101 ? 6.949 21.368 -3.739 1.00 69.19 101 LEU A CA 1
ATOM 810 C C . LEU A 1 101 ? 8.151 21.002 -4.627 1.00 69.19 101 LEU A C 1
ATOM 812 O O . LEU A 1 101 ? 8.652 19.882 -4.564 1.00 69.19 101 LEU A O 1
ATOM 816 N N . GLY A 1 102 ? 8.592 21.910 -5.502 1.00 77.62 102 GLY A N 1
ATOM 817 C CA . GLY A 1 102 ? 9.691 21.703 -6.446 1.00 77.62 102 GLY A CA 1
ATOM 818 C C . GLY A 1 102 ? 9.376 20.762 -7.614 1.00 77.62 102 GLY A C 1
ATOM 819 O O . GLY A 1 102 ? 10.200 20.632 -8.518 1.00 77.62 102 GLY A O 1
ATOM 820 N N . ILE A 1 103 ? 8.203 20.120 -7.627 1.00 79.06 103 ILE A N 1
ATOM 821 C CA . ILE A 1 103 ? 7.754 19.182 -8.665 1.00 79.06 103 ILE A CA 1
ATOM 822 C C . ILE A 1 103 ? 6.796 19.903 -9.614 1.00 79.06 103 ILE A C 1
ATOM 824 O O . ILE A 1 103 ? 5.834 20.527 -9.180 1.00 79.06 103 ILE A O 1
ATOM 828 N N . SER A 1 104 ? 7.031 19.787 -10.917 1.00 80.25 104 SER A N 1
ATOM 829 C CA . SER A 1 104 ? 6.217 20.435 -11.942 1.00 80.25 104 SER A CA 1
ATOM 830 C C . SER A 1 104 ? 4.801 19.865 -12.032 1.00 80.25 104 SER A C 1
ATOM 832 O O . SER A 1 104 ? 4.542 18.680 -11.769 1.00 80.25 104 SER A O 1
ATOM 834 N N . ASP A 1 105 ? 3.872 20.701 -12.497 1.00 79.00 105 ASP A N 1
ATOM 835 C CA . ASP A 1 105 ? 2.484 20.306 -12.693 1.00 79.00 105 ASP A CA 1
ATOM 836 C C . ASP A 1 105 ? 2.308 19.168 -13.702 1.00 79.00 105 ASP A C 1
ATOM 838 O O . ASP A 1 105 ? 1.438 18.316 -13.523 1.00 79.00 105 ASP A O 1
ATOM 842 N N . ASN A 1 106 ? 3.214 19.081 -14.675 1.00 80.00 106 ASN A N 1
ATOM 843 C CA . ASN A 1 106 ? 3.237 18.048 -15.706 1.00 80.00 106 ASN A CA 1
ATOM 844 C C . ASN A 1 106 ? 4.051 16.794 -15.332 1.00 80.00 106 ASN A C 1
ATOM 846 O O . ASN A 1 106 ? 4.212 15.905 -16.173 1.00 80.00 106 ASN A O 1
ATOM 850 N N . SER A 1 107 ? 4.597 16.712 -14.112 1.00 80.62 107 SER A N 1
ATOM 851 C CA . SER A 1 107 ? 5.305 15.512 -13.661 1.00 80.62 107 SER A CA 1
ATOM 852 C C . SER A 1 107 ? 4.337 14.326 -13.610 1.00 80.62 107 SER A C 1
ATOM 854 O O . SER A 1 107 ? 3.229 14.476 -13.086 1.00 80.62 107 SER A O 1
ATOM 856 N N . PRO A 1 108 ? 4.720 13.146 -14.129 1.00 77.94 108 PRO A N 1
ATOM 857 C CA . PRO A 1 108 ? 3.846 11.983 -14.107 1.00 77.94 108 PRO A CA 1
ATOM 858 C C . PRO A 1 108 ? 3.569 11.526 -12.673 1.00 77.94 108 PRO A C 1
ATOM 860 O O . PRO A 1 108 ? 4.447 11.583 -11.807 1.00 77.94 108 PRO A O 1
ATOM 863 N N . ASN A 1 109 ? 2.360 11.010 -12.455 1.00 84.44 109 ASN A N 1
ATOM 864 C CA . ASN A 1 109 ? 2.006 10.331 -11.213 1.00 84.44 109 ASN A CA 1
ATOM 865 C C . ASN A 1 109 ? 2.882 9.086 -11.047 1.00 84.44 109 ASN A C 1
ATOM 867 O O . ASN A 1 109 ? 3.019 8.286 -11.980 1.00 84.44 109 ASN A O 1
ATOM 871 N N . CYS A 1 110 ? 3.488 8.944 -9.870 1.00 86.56 110 CYS A N 1
ATOM 872 C CA . CYS A 1 110 ? 4.479 7.905 -9.595 1.00 86.56 110 CYS A CA 1
ATOM 873 C C . CYS A 1 110 ? 3.980 6.846 -8.612 1.00 86.56 110 CYS A C 1
ATOM 875 O O . CYS A 1 110 ? 4.687 5.878 -8.346 1.00 86.56 110 CYS A O 1
ATOM 877 N N . THR A 1 111 ? 2.766 7.011 -8.085 1.00 89.25 111 THR A N 1
ATOM 878 C CA . THR A 1 111 ? 2.184 6.067 -7.144 1.00 89.25 111 THR A CA 1
ATOM 879 C C . THR A 1 111 ? 0.658 6.137 -7.139 1.00 89.25 111 THR A C 1
ATOM 881 O O . THR A 1 111 ? 0.067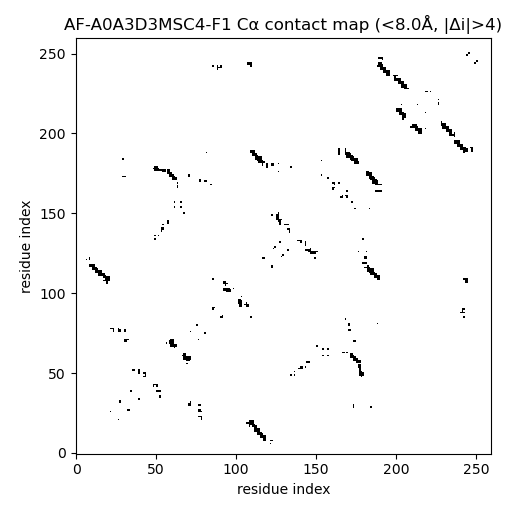 7.147 -7.532 1.00 89.25 111 THR A O 1
ATOM 884 N N . VAL A 1 112 ? 0.024 5.038 -6.736 1.00 88.50 112 VAL A N 1
ATOM 885 C CA . VAL A 1 112 ? -1.429 4.886 -6.640 1.00 88.50 112 VAL A CA 1
ATOM 886 C C . VAL A 1 112 ? -1.754 4.233 -5.303 1.00 88.50 112 VAL A C 1
ATOM 888 O O . VAL A 1 112 ? -1.202 3.177 -4.994 1.00 88.50 112 VAL A O 1
ATOM 891 N N . GLY A 1 113 ? -2.644 4.866 -4.541 1.00 91.12 113 GLY A N 1
ATOM 892 C CA . GLY A 1 113 ? -3.273 4.271 -3.366 1.00 91.12 113 GLY A CA 1
ATOM 893 C C . GLY A 1 113 ? -4.577 3.584 -3.764 1.00 91.12 113 GLY A C 1
ATOM 894 O O . GLY A 1 113 ? -5.382 4.149 -4.510 1.00 91.12 113 GLY A O 1
ATOM 895 N N . ILE A 1 114 ? -4.784 2.356 -3.304 1.00 91.06 114 ILE A N 1
ATOM 896 C CA . ILE A 1 114 ? -5.980 1.560 -3.582 1.00 91.06 114 ILE A CA 1
ATOM 897 C C . ILE A 1 114 ? -6.517 1.040 -2.259 1.00 91.06 114 ILE A C 1
ATOM 899 O O . ILE A 1 114 ? -5.801 0.377 -1.519 1.00 91.06 114 ILE A O 1
ATOM 903 N N . ILE A 1 115 ? -7.788 1.303 -1.991 1.00 94.00 115 ILE A N 1
ATOM 904 C CA . ILE A 1 115 ? -8.505 0.735 -0.858 1.00 94.00 115 ILE A CA 1
ATOM 905 C C . ILE A 1 115 ? -9.351 -0.423 -1.377 1.00 94.00 115 ILE A C 1
ATOM 907 O O . ILE A 1 115 ? -10.181 -0.245 -2.273 1.00 94.00 115 ILE A O 1
ATOM 911 N N . VAL A 1 116 ? -9.144 -1.610 -0.815 1.00 95.31 116 VAL A N 1
ATOM 912 C CA . VAL A 1 116 ? -9.966 -2.792 -1.081 1.00 95.31 116 VAL A CA 1
ATOM 913 C C . VAL A 1 116 ? -10.754 -3.118 0.177 1.00 95.31 116 VAL A C 1
ATOM 915 O O . VAL A 1 116 ? -10.189 -3.382 1.233 1.00 95.31 116 VAL A O 1
ATOM 918 N N . SER A 1 117 ? -12.073 -3.101 0.065 1.00 94.44 117 SER A N 1
ATOM 919 C CA . SER A 1 117 ? -12.996 -3.470 1.135 1.00 94.44 117 SER A CA 1
ATOM 920 C C . SER A 1 117 ? -14.164 -4.261 0.542 1.00 94.44 117 SER A C 1
ATOM 922 O O . SER A 1 117 ? -14.065 -4.825 -0.550 1.00 94.44 117 SER A O 1
ATOM 924 N N . GLY A 1 118 ? -15.281 -4.343 1.249 1.00 89.94 118 GLY A N 1
ATOM 925 C CA . GLY A 1 118 ? -16.438 -5.121 0.849 1.00 89.94 118 GLY A CA 1
ATOM 926 C C . GLY A 1 118 ? -17.614 -4.887 1.779 1.00 89.94 118 GLY A C 1
ATOM 927 O O . GLY A 1 118 ? -17.668 -3.904 2.513 1.00 89.94 118 GLY A O 1
ATOM 928 N N . ASP A 1 119 ? -18.566 -5.807 1.718 1.00 93.81 119 ASP A N 1
ATOM 929 C CA . ASP A 1 119 ? -19.710 -5.813 2.620 1.00 93.81 119 ASP A CA 1
ATOM 930 C C . ASP A 1 119 ? -19.254 -5.896 4.087 1.00 93.81 119 ASP A C 1
ATOM 932 O O . ASP A 1 119 ? -18.439 -6.757 4.435 1.00 93.81 119 ASP A O 1
ATOM 936 N N . HIS A 1 120 ? -19.774 -4.987 4.918 1.00 92.69 120 HIS A N 1
ATOM 937 C CA . HIS A 1 120 ? -19.383 -4.852 6.320 1.00 92.69 120 HIS A CA 1
ATOM 938 C C . HIS A 1 120 ? -19.583 -6.163 7.086 1.00 92.69 120 HIS A C 1
ATOM 940 O O . HIS A 1 120 ? -18.629 -6.681 7.662 1.00 92.69 120 HIS A O 1
ATOM 946 N N . ASP A 1 121 ? -20.778 -6.752 7.020 1.00 93.62 121 ASP A N 1
ATOM 947 C CA . ASP A 1 121 ? -21.119 -7.959 7.777 1.00 93.62 121 ASP A CA 1
ATOM 948 C C . ASP A 1 121 ? -20.265 -9.156 7.345 1.00 93.62 121 ASP A C 1
ATOM 950 O O . ASP A 1 121 ? -19.814 -9.956 8.170 1.00 93.62 121 ASP A O 1
ATOM 954 N N . VAL A 1 122 ? -20.019 -9.296 6.038 1.00 94.62 122 VAL A N 1
ATOM 955 C CA . VAL A 1 122 ? -19.178 -10.375 5.508 1.00 94.62 122 VAL A CA 1
ATOM 956 C C . VAL A 1 122 ? -17.735 -10.231 5.982 1.00 94.62 122 VAL A C 1
ATOM 958 O O . VAL A 1 122 ? -17.170 -11.214 6.465 1.00 94.62 122 VAL A O 1
ATOM 961 N N . LEU A 1 123 ? -17.132 -9.047 5.851 1.00 96.00 123 LEU A N 1
ATOM 962 C CA . LEU A 1 123 ? -15.735 -8.846 6.239 1.00 96.00 123 LEU A CA 1
ATOM 963 C C . LEU A 1 123 ? -15.548 -8.913 7.757 1.00 96.00 123 LEU A C 1
ATOM 965 O O . LEU A 1 123 ? -14.603 -9.551 8.218 1.00 96.00 123 LEU A O 1
ATOM 969 N N . THR A 1 124 ? -16.479 -8.360 8.533 1.00 95.94 124 THR A N 1
ATOM 970 C CA . THR A 1 124 ? -16.520 -8.484 9.996 1.00 95.94 124 THR A CA 1
ATOM 971 C C . THR A 1 124 ? -16.604 -9.949 10.424 1.00 95.94 124 THR A C 1
ATOM 973 O O . THR A 1 124 ? -15.815 -10.392 11.258 1.00 95.94 124 THR A O 1
ATOM 976 N N . ARG A 1 125 ? -17.466 -10.758 9.792 1.00 96.19 125 ARG A N 1
ATOM 977 C CA . ARG A 1 125 ? -17.542 -12.203 10.067 1.00 96.19 125 ARG A CA 1
ATOM 978 C C . ARG A 1 125 ? -16.258 -12.941 9.678 1.00 96.19 125 ARG A C 1
ATOM 980 O O . ARG A 1 125 ? -15.846 -13.855 10.386 1.00 96.19 125 ARG A O 1
ATOM 987 N N . LEU A 1 126 ? -15.607 -12.573 8.572 1.00 96.94 126 LEU A N 1
ATOM 988 C CA . LEU A 1 126 ? -14.311 -13.155 8.196 1.00 96.94 126 LEU A CA 1
ATOM 989 C C . LEU A 1 126 ? -13.201 -12.783 9.188 1.00 96.94 126 LEU A C 1
ATOM 991 O O . LEU A 1 126 ? -12.321 -13.608 9.440 1.00 96.94 126 LEU A O 1
ATOM 995 N N . ALA A 1 127 ? -13.243 -11.567 9.735 1.00 97.75 127 ALA A N 1
ATOM 996 C CA . ALA A 1 127 ? -12.244 -11.039 10.656 1.00 97.75 127 ALA A CA 1
ATOM 997 C C . ALA A 1 127 ? -12.406 -11.558 12.082 1.00 97.75 127 ALA A C 1
ATOM 999 O O . ALA A 1 127 ? -11.421 -11.954 12.703 1.00 97.75 127 ALA A O 1
ATOM 1000 N N . PHE A 1 128 ? -13.636 -11.593 12.588 1.00 97.88 128 PHE A N 1
ATOM 1001 C CA . PHE A 1 128 ? -13.913 -11.819 14.005 1.00 97.88 128 PHE A CA 1
ATOM 1002 C C . PHE A 1 128 ? -14.838 -13.020 14.254 1.00 97.88 128 PHE A C 1
ATOM 1004 O O . PHE A 1 128 ? -14.959 -13.473 15.391 1.00 97.88 128 PHE A O 1
ATOM 1011 N N . GLY A 1 129 ? -15.422 -13.633 13.221 1.00 96.25 129 GLY A N 1
ATOM 1012 C CA . GLY A 1 129 ? -16.371 -14.738 13.385 1.00 96.25 129 GLY A CA 1
ATOM 1013 C C . GLY A 1 129 ? -17.642 -14.278 14.098 1.00 96.25 129 GLY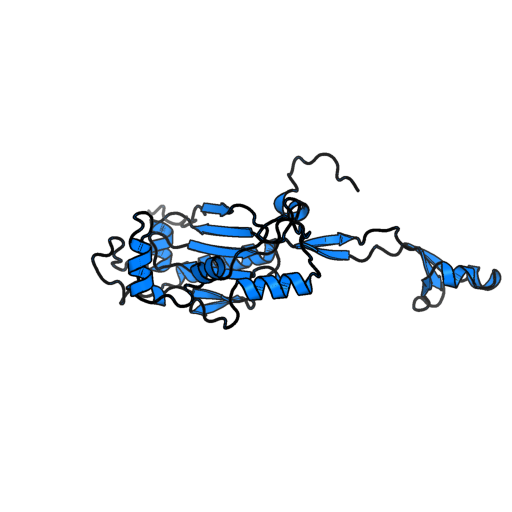 A C 1
ATOM 1014 O O . GLY A 1 129 ? -18.147 -13.200 13.806 1.00 96.25 129 GLY A O 1
ATOM 1015 N N . ASP A 1 130 ? -18.120 -15.083 15.048 1.00 95.94 130 ASP A N 1
ATOM 1016 C CA . ASP A 1 130 ? -19.333 -14.804 15.835 1.00 95.94 130 ASP A CA 1
ATOM 1017 C C . ASP A 1 130 ? -19.030 -14.102 17.180 1.00 95.94 130 ASP A C 1
ATOM 1019 O O . ASP A 1 130 ? -19.829 -14.163 18.112 1.00 95.94 130 ASP A O 1
ATOM 1023 N N . GLN A 1 131 ? -17.843 -13.495 17.326 1.00 96.75 131 GLN A N 1
ATOM 1024 C CA . GLN A 1 131 ? -17.473 -12.748 18.536 1.00 96.75 131 GLN A CA 1
ATOM 1025 C C . GLN A 1 131 ? -18.315 -11.469 18.668 1.00 96.75 131 GLN A C 1
ATOM 1027 O O . GLN A 1 131 ? -18.632 -10.825 17.671 1.00 96.75 131 GLN A O 1
ATOM 1032 N N . ASP A 1 132 ? -18.630 -11.086 19.906 1.00 94.56 132 ASP A N 1
ATOM 1033 C CA . ASP A 1 132 ? -19.262 -9.802 20.226 1.00 94.56 132 ASP A CA 1
ATOM 1034 C C . ASP A 1 132 ? -18.231 -8.673 20.077 1.00 94.56 132 ASP A C 1
ATOM 1036 O O . ASP A 1 132 ? -17.372 -8.503 20.944 1.00 94.56 132 ASP A O 1
ATOM 1040 N N . VAL A 1 133 ? -18.282 -7.958 18.949 1.00 96.12 133 VAL A N 1
ATOM 1041 C CA . VAL A 1 133 ? -17.394 -6.830 18.630 1.00 96.12 133 VAL A CA 1
ATOM 1042 C C . VAL A 1 133 ? -18.191 -5.536 18.694 1.00 96.12 133 VAL A C 1
ATOM 1044 O O . VAL A 1 133 ? -19.184 -5.376 17.983 1.00 96.12 133 VAL A O 1
ATOM 1047 N N . ASP A 1 134 ? -17.739 -4.596 19.520 1.00 95.31 134 ASP A N 1
ATOM 1048 C CA . ASP A 1 134 ? -18.362 -3.283 19.627 1.00 95.31 134 ASP A CA 1
ATOM 1049 C C . ASP A 1 134 ? -17.798 -2.310 18.585 1.00 95.31 134 ASP A C 1
ATOM 1051 O O . ASP A 1 134 ? -16.633 -1.928 18.636 1.00 95.31 134 ASP A O 1
ATOM 1055 N N . PHE A 1 135 ? -18.641 -1.859 17.660 1.00 93.50 135 PHE A N 1
ATOM 1056 C CA . PHE A 1 135 ? -18.288 -0.817 16.689 1.00 93.50 135 PHE A CA 1
ATOM 1057 C C . PHE A 1 135 ? -18.740 0.584 17.129 1.00 93.50 135 PHE A C 1
ATOM 1059 O O . PHE A 1 135 ? -18.563 1.545 16.383 1.00 93.50 135 PHE A O 1
ATOM 1066 N N . THR A 1 136 ? -19.326 0.717 18.326 1.00 91.12 136 THR A N 1
ATOM 1067 C CA . THR A 1 136 ? -19.810 2.001 18.863 1.00 91.12 136 THR A CA 1
ATOM 1068 C C . THR A 1 136 ? -18.780 2.738 19.721 1.00 91.12 136 THR A C 1
ATOM 1070 O O . THR A 1 136 ? -19.037 3.872 20.125 1.00 91.12 136 THR A O 1
ATOM 1073 N N . LEU A 1 137 ? -17.617 2.118 19.973 1.00 89.00 137 LEU A N 1
ATOM 1074 C CA . LEU A 1 137 ? -16.542 2.613 20.844 1.00 89.00 137 LEU A CA 1
ATOM 1075 C C . LEU A 1 137 ? -16.968 2.789 22.316 1.00 89.00 137 LEU A C 1
ATOM 1077 O O . LEU A 1 137 ? -16.331 3.521 23.073 1.00 89.00 137 LEU A O 1
ATOM 1081 N N . GLN A 1 138 ? -18.044 2.123 22.737 1.00 91.94 138 GLN A N 1
ATOM 1082 C CA . GLN A 1 138 ? -18.544 2.129 24.114 1.00 91.94 138 GLN A CA 1
ATOM 1083 C C . GLN A 1 138 ? -17.924 1.012 24.963 1.00 91.94 138 GLN A C 1
ATOM 1085 O O . GLN A 1 138 ? -17.935 1.096 26.193 1.00 91.94 138 GLN A O 1
ATOM 1090 N N . LYS A 1 139 ? -17.384 -0.033 24.327 1.00 94.44 139 LYS A N 1
ATOM 1091 C CA . LYS A 1 139 ? -16.772 -1.194 24.977 1.00 94.44 139 LYS A CA 1
ATOM 1092 C C . LYS A 1 139 ? -15.423 -1.523 24.334 1.00 94.44 139 LYS A C 1
ATOM 1094 O O . LYS A 1 139 ? -15.241 -1.406 23.130 1.00 94.44 139 LYS A O 1
ATOM 1099 N N . SER A 1 140 ? -14.478 -1.970 25.161 1.00 96.00 140 SER A N 1
ATOM 1100 C CA . SER A 1 140 ? -13.182 -2.461 24.685 1.00 96.00 140 SER A CA 1
ATOM 1101 C C . SER A 1 140 ? -13.328 -3.785 23.934 1.00 96.00 140 SER A C 1
ATOM 1103 O O . SER A 1 140 ? -14.007 -4.702 24.399 1.00 96.00 140 SER A O 1
ATOM 1105 N N . ASN A 1 141 ? -12.609 -3.900 22.822 1.00 97.56 141 ASN A N 1
ATOM 1106 C CA . ASN A 1 141 ? -12.470 -5.097 21.999 1.00 97.56 141 ASN A CA 1
ATOM 1107 C C . ASN A 1 141 ? -11.090 -5.763 22.172 1.00 97.56 141 ASN A C 1
ATOM 1109 O O . ASN A 1 141 ? -10.659 -6.526 21.310 1.00 97.56 141 ASN A O 1
ATOM 1113 N N . ALA A 1 142 ? -10.378 -5.492 23.272 1.00 96.62 142 ALA A N 1
ATOM 1114 C CA . ALA A 1 142 ? -9.033 -6.031 23.507 1.00 96.62 142 ALA A CA 1
ATOM 1115 C C . ALA A 1 142 ? -8.970 -7.574 23.529 1.00 96.62 142 ALA A C 1
ATOM 1117 O O . ALA A 1 142 ? -7.928 -8.140 23.213 1.00 96.62 142 ALA A O 1
ATOM 1118 N N . ASP A 1 143 ? -10.077 -8.246 23.867 1.00 96.69 143 ASP A N 1
ATOM 1119 C CA . ASP A 1 143 ? -10.175 -9.714 23.908 1.00 96.69 143 ASP A CA 1
ATOM 1120 C C . ASP A 1 143 ? -10.570 -10.340 22.556 1.00 96.69 143 ASP A C 1
ATOM 1122 O O . ASP A 1 143 ? -10.628 -11.567 22.425 1.00 96.69 143 ASP A O 1
ATOM 1126 N N . VAL A 1 144 ? -10.876 -9.523 21.541 1.00 97.69 144 VAL A N 1
ATOM 1127 C CA . VAL A 1 144 ? -11.276 -10.009 20.216 1.00 97.69 144 VAL A CA 1
ATOM 1128 C C . VAL A 1 144 ? -10.086 -10.670 19.536 1.00 97.69 144 VAL A C 1
ATOM 1130 O O . VAL A 1 144 ? -9.027 -10.074 19.382 1.00 97.69 144 VAL A O 1
ATOM 1133 N N . VAL A 1 145 ? -10.273 -11.900 19.055 1.00 97.00 145 VAL A N 1
ATOM 1134 C CA . VAL A 1 145 ? -9.213 -12.649 18.368 1.00 97.00 145 VAL A CA 1
ATOM 1135 C C . VAL A 1 145 ? -9.435 -12.664 16.860 1.00 97.00 145 VAL A C 1
ATOM 1137 O O . VAL A 1 145 ? -10.501 -13.064 16.383 1.00 97.00 145 VAL A O 1
ATOM 1140 N N . LEU A 1 146 ? -8.392 -12.316 16.106 1.00 97.62 146 LEU A N 1
ATOM 1141 C CA . LEU A 1 146 ? -8.379 -12.370 14.645 1.00 97.62 146 LEU A CA 1
ATOM 1142 C C . LEU A 1 146 ? -8.607 -13.797 14.114 1.00 97.62 146 LEU A C 1
ATOM 1144 O O . LEU A 1 146 ? -7.947 -14.747 14.543 1.00 97.62 146 LEU A O 1
ATOM 1148 N N . LYS A 1 147 ? -9.506 -13.958 13.141 1.00 98.12 147 LYS A N 1
ATOM 1149 C CA . LYS A 1 147 ? -9.811 -15.243 12.493 1.00 98.12 147 LYS A CA 1
ATOM 1150 C C . LYS A 1 147 ? -9.019 -15.447 11.202 1.00 98.12 147 LYS A C 1
ATOM 1152 O O . LYS A 1 147 ? -8.483 -14.515 10.612 1.00 98.12 147 LYS A O 1
ATOM 1157 N N . GLN A 1 148 ? -8.952 -16.702 10.756 1.00 96.88 148 GLN A N 1
ATOM 1158 C CA . GLN A 1 148 ? -8.216 -17.074 9.544 1.00 96.88 148 GLN A CA 1
ATOM 1159 C C . GLN A 1 148 ? -8.873 -16.533 8.263 1.00 96.88 148 GLN A C 1
ATOM 1161 O O . GLN A 1 148 ? -8.168 -16.158 7.336 1.00 96.88 148 GLN A O 1
ATOM 1166 N N . GLY A 1 149 ? -10.205 -16.410 8.230 1.00 96.69 149 GLY A N 1
ATOM 1167 C CA . GLY A 1 149 ? -10.934 -16.027 7.016 1.00 96.69 149 GLY A CA 1
ATOM 1168 C C . GLY A 1 149 ? -10.512 -14.677 6.428 1.00 96.69 149 GLY A C 1
ATOM 1169 O O . GLY A 1 149 ? -10.396 -14.552 5.212 1.00 96.69 149 GLY A O 1
ATOM 1170 N N . ILE A 1 150 ? -10.233 -13.674 7.267 1.00 97.62 150 ILE A N 1
ATOM 1171 C CA . ILE A 1 150 ? -9.752 -12.372 6.779 1.00 97.62 150 ILE A CA 1
ATOM 1172 C C . ILE A 1 150 ? -8.301 -12.420 6.296 1.00 97.62 150 ILE A C 1
ATOM 1174 O O . ILE A 1 150 ? -7.941 -11.690 5.377 1.00 97.62 150 ILE A O 1
ATOM 1178 N N . LYS A 1 151 ? -7.472 -13.299 6.873 1.00 97.94 151 LYS A N 1
ATOM 1179 C CA . LYS A 1 151 ? -6.089 -13.510 6.426 1.00 97.94 151 LYS A CA 1
ATOM 1180 C C . LYS A 1 151 ? -6.063 -14.137 5.038 1.00 97.94 151 LYS A C 1
ATOM 1182 O O . LYS A 1 151 ? -5.309 -13.675 4.190 1.00 97.94 151 LYS A O 1
ATOM 1187 N N . ASP A 1 152 ? -6.922 -15.126 4.801 1.00 97.50 152 ASP A N 1
ATOM 1188 C CA . ASP A 1 152 ? -7.060 -15.776 3.495 1.00 97.50 152 ASP A CA 1
ATOM 1189 C C . ASP A 1 152 ? -7.545 -14.768 2.439 1.00 97.50 152 ASP A C 1
ATOM 1191 O O . ASP A 1 152 ? -6.939 -14.638 1.380 1.00 97.50 152 ASP A O 1
ATOM 1195 N N . TRP A 1 153 ? -8.564 -13.963 2.767 1.00 96.69 153 TRP A N 1
ATOM 1196 C CA . TRP A 1 153 ? -9.041 -12.882 1.894 1.00 96.69 153 TRP A CA 1
ATOM 1197 C C . TRP A 1 153 ? -7.955 -11.840 1.572 1.00 96.69 153 TRP A C 1
ATOM 1199 O O . TRP A 1 153 ? -7.835 -11.392 0.425 1.00 96.69 153 TRP A O 1
ATOM 1209 N N . ALA A 1 154 ? -7.148 -11.459 2.565 1.00 97.69 154 ALA A N 1
ATOM 1210 C CA . ALA A 1 154 ? -6.046 -10.524 2.376 1.00 97.69 154 ALA A CA 1
ATOM 1211 C C . ALA A 1 154 ? -4.933 -11.118 1.498 1.00 97.69 154 ALA A C 1
ATOM 1213 O O . ALA A 1 154 ? -4.446 -10.431 0.602 1.00 97.69 154 ALA A O 1
ATOM 1214 N N . LEU A 1 155 ? -4.571 -12.390 1.697 1.00 97.88 155 LEU A N 1
ATOM 1215 C CA . LEU A 1 155 ? -3.579 -13.093 0.876 1.00 97.88 155 LEU A CA 1
ATOM 1216 C C . LEU A 1 155 ? -4.039 -13.251 -0.576 1.00 97.88 155 LEU A C 1
ATOM 1218 O O . LEU A 1 155 ? -3.263 -12.979 -1.490 1.00 97.88 155 LEU A O 1
ATOM 1222 N N . ASP A 1 156 ? -5.303 -13.609 -0.805 1.00 96.69 156 ASP A N 1
ATOM 1223 C CA . ASP A 1 156 ? -5.872 -13.678 -2.155 1.00 96.69 156 ASP A CA 1
ATOM 1224 C C . ASP A 1 156 ? -5.820 -12.310 -2.853 1.00 96.69 156 ASP A C 1
ATOM 1226 O O . ASP A 1 156 ? -5.439 -12.203 -4.023 1.00 96.69 156 ASP A O 1
ATOM 1230 N N . THR A 1 157 ? -6.135 -11.239 -2.118 1.00 96.50 157 THR A N 1
ATOM 1231 C CA . THR A 1 157 ? -6.047 -9.862 -2.628 1.00 96.50 157 THR A CA 1
ATOM 1232 C C . THR A 1 157 ? -4.596 -9.449 -2.901 1.00 96.50 157 THR A C 1
ATOM 1234 O O . THR A 1 157 ? -4.321 -8.780 -3.899 1.00 96.50 157 THR A O 1
ATOM 1237 N N . TYR A 1 158 ? -3.649 -9.870 -2.060 1.00 97.19 158 TYR A N 1
ATOM 1238 C CA . TYR A 1 158 ? -2.221 -9.630 -2.261 1.00 97.19 158 TYR A CA 1
ATOM 1239 C C . TYR A 1 158 ? -1.695 -10.335 -3.512 1.00 97.19 158 TYR A C 1
ATOM 1241 O O . TYR A 1 158 ? -1.012 -9.704 -4.320 1.00 97.19 158 TYR A O 1
ATOM 1249 N N . HIS A 1 159 ? -2.055 -11.604 -3.726 1.00 96.00 159 HIS A N 1
ATOM 1250 C CA . HIS A 1 159 ? -1.683 -12.337 -4.937 1.00 96.00 159 HIS A CA 1
ATOM 1251 C C . HIS A 1 159 ? -2.251 -11.673 -6.191 1.00 96.00 159 HIS A C 1
ATOM 1253 O O . HIS A 1 159 ? -1.509 -11.439 -7.141 1.00 96.00 159 HIS A O 1
ATOM 1259 N N . TRP A 1 160 ? -3.523 -11.261 -6.165 1.00 94.31 160 TRP A N 1
ATOM 1260 C CA . TRP A 1 160 ? -4.120 -10.491 -7.258 1.00 94.31 160 TRP A CA 1
ATOM 1261 C C . TRP A 1 160 ? -3.347 -9.195 -7.557 1.00 94.31 160 TRP A C 1
ATOM 1263 O O . TRP A 1 160 ? -3.090 -8.880 -8.722 1.00 94.31 160 TRP A O 1
ATOM 1273 N N . ALA A 1 161 ? -2.949 -8.448 -6.523 1.00 92.94 161 ALA A N 1
ATOM 1274 C CA . ALA A 1 161 ? -2.173 -7.222 -6.685 1.00 92.94 161 ALA A CA 1
ATOM 1275 C C . ALA A 1 161 ? -0.774 -7.504 -7.265 1.00 92.94 161 ALA A C 1
ATOM 1277 O O . ALA A 1 161 ? -0.323 -6.797 -8.170 1.00 92.94 161 ALA A O 1
ATOM 1278 N N . CYS A 1 162 ? -0.110 -8.565 -6.801 1.00 93.81 162 CYS A N 1
ATOM 1279 C CA . CYS A 1 162 ? 1.187 -9.002 -7.316 1.00 93.81 162 CYS A CA 1
ATOM 1280 C C . CYS A 1 162 ? 1.107 -9.451 -8.778 1.00 93.81 162 CYS A C 1
ATOM 1282 O O . CYS A 1 162 ? 1.947 -9.048 -9.577 1.00 93.81 162 CYS A O 1
ATOM 1284 N N . ASP A 1 163 ? 0.081 -10.211 -9.158 1.00 91.06 163 ASP A N 1
ATOM 1285 C CA . ASP A 1 163 ? -0.136 -10.635 -10.545 1.00 91.06 163 ASP A CA 1
ATOM 1286 C C . ASP A 1 163 ? -0.372 -9.437 -11.475 1.00 91.06 163 ASP A C 1
ATOM 1288 O O . ASP A 1 163 ? 0.003 -9.451 -12.650 1.00 91.06 163 ASP A O 1
ATOM 1292 N N . ARG A 1 164 ? -0.998 -8.377 -10.951 1.00 88.94 164 ARG A N 1
ATOM 1293 C CA . ARG A 1 164 ? -1.318 -7.165 -11.707 1.00 88.94 164 ARG A CA 1
ATOM 1294 C C . ARG A 1 164 ? -0.117 -6.234 -11.871 1.00 88.94 164 ARG A C 1
ATOM 1296 O O . ARG A 1 164 ? 0.039 -5.651 -12.946 1.00 88.94 164 ARG A O 1
ATOM 1303 N N . TRP A 1 165 ? 0.685 -6.059 -10.822 1.00 89.62 165 TRP A N 1
ATOM 1304 C CA . TRP A 1 165 ? 1.684 -4.986 -10.751 1.00 89.62 165 TRP A CA 1
ATOM 1305 C C . TRP A 1 165 ? 3.105 -5.443 -10.424 1.00 89.62 165 TRP A C 1
ATOM 1307 O O . TRP A 1 165 ? 4.021 -4.641 -10.563 1.00 89.62 165 TRP A O 1
ATOM 1317 N N . GLY A 1 166 ? 3.318 -6.702 -10.050 1.00 91.81 166 GLY A N 1
ATOM 1318 C CA . GLY A 1 166 ? 4.587 -7.215 -9.531 1.00 91.81 166 GLY A CA 1
ATOM 1319 C C . GLY A 1 166 ? 4.748 -6.920 -8.039 1.00 91.81 166 GLY A C 1
ATOM 1320 O O . GLY A 1 166 ? 4.521 -5.794 -7.590 1.00 91.81 166 GLY A O 1
ATOM 1321 N N . ALA A 1 167 ? 5.151 -7.929 -7.262 1.00 94.00 167 ALA A N 1
ATOM 1322 C CA . ALA A 1 167 ? 5.308 -7.823 -5.809 1.00 94.00 167 ALA A CA 1
ATOM 1323 C C . ALA A 1 167 ? 6.300 -6.716 -5.404 1.00 94.00 167 ALA A C 1
ATOM 1325 O O . ALA A 1 167 ? 6.090 -6.008 -4.424 1.00 94.00 167 ALA A O 1
ATOM 1326 N N . GLU A 1 168 ? 7.347 -6.496 -6.201 1.00 93.56 168 GLU A N 1
ATOM 1327 C CA . GLU A 1 168 ? 8.351 -5.452 -5.988 1.00 93.56 168 GLU A CA 1
ATOM 1328 C C . GLU A 1 168 ? 7.822 -4.021 -6.188 1.00 93.56 168 GLU A C 1
ATOM 1330 O O . GLU A 1 168 ? 8.503 -3.052 -5.843 1.00 93.56 168 GLU A O 1
ATOM 1335 N N . ASN A 1 169 ? 6.623 -3.881 -6.760 1.00 94.62 169 ASN A N 1
ATOM 1336 C CA . ASN A 1 169 ? 5.949 -2.605 -6.985 1.00 94.62 169 ASN A CA 1
ATOM 1337 C C . ASN A 1 169 ? 4.786 -2.383 -6.006 1.00 94.62 169 ASN A C 1
ATOM 1339 O O . ASN A 1 169 ? 4.116 -1.354 -6.100 1.00 94.62 169 ASN A O 1
ATOM 1343 N N . ILE A 1 170 ? 4.558 -3.304 -5.062 1.00 95.69 170 ILE A N 1
ATOM 1344 C CA . ILE A 1 170 ? 3.670 -3.118 -3.910 1.00 95.69 170 ILE A CA 1
ATOM 1345 C C . ILE A 1 170 ? 4.505 -2.544 -2.760 1.00 95.69 170 ILE A C 1
ATOM 1347 O O . ILE A 1 170 ? 5.296 -3.234 -2.124 1.00 95.69 170 ILE A O 1
ATOM 1351 N N . ILE A 1 171 ? 4.368 -1.242 -2.529 1.00 95.69 171 ILE A N 1
ATOM 1352 C CA . ILE A 1 171 ? 5.125 -0.491 -1.522 1.00 95.69 171 ILE A CA 1
ATOM 1353 C C . ILE A 1 171 ? 4.556 -0.722 -0.120 1.00 95.69 171 ILE A C 1
ATOM 1355 O O . ILE A 1 171 ? 5.329 -0.852 0.832 1.00 95.69 171 ILE A O 1
ATOM 1359 N N . GLY A 1 172 ? 3.230 -0.806 -0.014 1.00 96.25 172 GLY A N 1
ATOM 1360 C CA . GLY A 1 172 ? 2.479 -1.073 1.212 1.00 96.25 172 GLY A CA 1
ATOM 1361 C C . GLY A 1 172 ? 1.275 -1.962 0.931 1.00 96.25 172 GLY A C 1
ATOM 1362 O O . GLY A 1 172 ? 0.676 -1.857 -0.142 1.00 96.25 172 GLY A O 1
ATOM 1363 N N . PHE A 1 173 ? 0.963 -2.843 1.877 1.00 97.88 173 PHE A N 1
ATOM 1364 C CA . PHE A 1 173 ? -0.223 -3.695 1.871 1.00 97.88 173 PHE A CA 1
ATOM 1365 C C . PHE A 1 173 ? -0.690 -3.834 3.318 1.00 97.88 173 PHE A C 1
ATOM 1367 O O . PHE A 1 173 ? -0.320 -4.774 4.023 1.00 97.88 173 PHE A O 1
ATOM 1374 N N . ASP A 1 174 ? -1.445 -2.839 3.758 1.00 98.12 174 ASP A N 1
ATOM 1375 C CA . ASP A 1 174 ? -1.793 -2.611 5.153 1.00 98.12 174 ASP A CA 1
ATOM 1376 C C . ASP A 1 174 ? -3.251 -3.021 5.377 1.00 98.12 174 ASP A C 1
ATOM 1378 O O . ASP A 1 174 ? -4.144 -2.570 4.664 1.00 98.12 174 ASP A O 1
ATOM 1382 N N . VAL A 1 175 ? -3.507 -3.918 6.329 1.00 98.31 175 VAL A N 1
ATOM 1383 C CA . VAL A 1 175 ? -4.844 -4.443 6.634 1.00 98.31 175 VAL A CA 1
ATOM 1384 C C . VAL A 1 175 ? -5.332 -3.846 7.943 1.00 98.31 175 VAL A C 1
ATOM 1386 O O . VAL A 1 175 ? -4.800 -4.140 9.018 1.00 98.31 175 VAL A O 1
ATOM 1389 N N . HIS A 1 176 ? -6.362 -3.011 7.844 1.00 98.38 176 HIS A N 1
ATOM 1390 C CA . HIS A 1 176 ? -6.952 -2.305 8.973 1.00 98.38 176 HIS A CA 1
ATOM 1391 C C . HIS A 1 176 ? -8.184 -3.044 9.480 1.00 98.38 176 HIS A C 1
ATOM 1393 O O . HIS A 1 176 ? -9.095 -3.394 8.725 1.00 98.38 176 HIS A O 1
ATOM 1399 N N . LEU A 1 177 ? -8.192 -3.286 10.785 1.00 98.06 177 LEU A N 1
ATOM 1400 C CA . LEU A 1 177 ? -9.170 -4.074 11.532 1.00 98.06 177 LEU A CA 1
ATOM 1401 C C . LEU A 1 177 ? -9.624 -3.362 12.799 1.00 98.06 177 LEU A C 1
ATOM 1403 O O . LEU A 1 177 ? -10.281 -3.960 13.646 1.00 98.06 177 LEU A O 1
ATOM 1407 N N . ASP A 1 178 ? -9.284 -2.090 12.915 1.00 97.44 178 ASP A N 1
ATOM 1408 C CA . ASP A 1 178 ? -9.556 -1.204 14.033 1.00 97.44 178 ASP A CA 1
ATOM 1409 C C . ASP A 1 178 ? -10.422 -0.010 13.619 1.00 97.44 178 ASP A C 1
ATOM 1411 O O . ASP A 1 178 ? -10.529 0.964 14.347 1.00 97.44 178 ASP A O 1
ATOM 1415 N N . GLU A 1 179 ? -11.062 -0.092 12.458 1.00 95.12 179 GLU A N 1
ATOM 1416 C CA . GLU A 1 179 ? -12.053 0.866 11.965 1.00 95.12 179 GLU A CA 1
ATOM 1417 C C . GLU A 1 179 ? -13.427 0.185 11.864 1.00 95.12 179 GLU A C 1
ATOM 1419 O O . GLU A 1 179 ? -13.595 -0.951 12.327 1.00 95.12 179 GLU A O 1
ATOM 1424 N N . THR A 1 180 ? -14.427 0.854 11.284 1.00 93.06 180 THR A N 1
ATOM 1425 C CA . THR A 1 180 ? -15.786 0.303 11.146 1.00 93.06 180 THR A CA 1
ATOM 1426 C C . THR A 1 180 ? -15.809 -0.958 10.289 1.00 93.06 180 THR A C 1
ATOM 1428 O O . THR A 1 180 ? -16.350 -1.972 10.707 1.00 93.06 180 THR A O 1
ATOM 1431 N N . THR A 1 181 ? -15.208 -0.930 9.099 1.00 94.56 181 THR A N 1
ATOM 1432 C CA . THR A 1 181 ? -15.200 -2.079 8.182 1.00 94.56 181 THR A CA 1
ATOM 1433 C C . THR A 1 181 ? -13.765 -2.484 7.875 1.00 94.56 181 THR A C 1
ATOM 1435 O O . THR A 1 181 ? -12.979 -1.612 7.481 1.00 94.56 181 THR A O 1
ATOM 1438 N N . PRO A 1 182 ? -13.415 -3.782 7.997 1.00 96.94 182 PRO A N 1
ATOM 1439 C CA . PRO A 1 182 ? -12.108 -4.260 7.576 1.00 96.94 182 PRO A CA 1
ATOM 1440 C C . PRO A 1 182 ? -11.793 -3.852 6.136 1.00 96.94 182 PRO A C 1
ATOM 1442 O O . PRO A 1 182 ? -12.637 -3.955 5.238 1.00 96.94 182 PRO A O 1
ATOM 1445 N N . HIS A 1 183 ? -10.577 -3.381 5.900 1.00 97.12 183 HIS A N 1
ATOM 1446 C CA . HIS A 1 183 ? -10.138 -3.009 4.562 1.00 97.12 183 HIS A CA 1
ATOM 1447 C C . HIS A 1 183 ? -8.625 -3.115 4.426 1.00 97.12 183 HIS A C 1
ATOM 1449 O O . HIS A 1 183 ? -7.889 -3.197 5.407 1.00 97.12 183 HIS A O 1
ATOM 1455 N N . ILE A 1 184 ? -8.177 -3.128 3.178 1.00 97.88 184 ILE A N 1
ATOM 1456 C CA . ILE A 1 184 ? -6.774 -3.159 2.795 1.00 97.88 184 ILE A CA 1
ATOM 1457 C C . ILE A 1 184 ? -6.446 -1.824 2.147 1.00 97.88 184 ILE A C 1
ATOM 1459 O O . ILE A 1 184 ? -7.162 -1.398 1.240 1.00 97.88 184 ILE A O 1
ATOM 1463 N N . GLN A 1 185 ? -5.348 -1.203 2.556 1.00 96.25 185 GLN A N 1
ATOM 1464 C CA . GLN A 1 185 ? -4.718 -0.106 1.838 1.00 96.25 185 GLN A CA 1
ATOM 1465 C C . GLN A 1 185 ? -3.492 -0.637 1.092 1.00 96.25 185 GLN A C 1
ATOM 1467 O O . GLN A 1 185 ? -2.551 -1.160 1.683 1.00 96.25 185 GLN A O 1
ATOM 1472 N N . ILE A 1 186 ? -3.518 -0.531 -0.233 1.00 95.56 186 ILE A N 1
ATOM 1473 C CA . ILE A 1 186 ? -2.432 -0.939 -1.120 1.00 95.56 186 ILE A CA 1
ATOM 1474 C C . ILE A 1 186 ? -1.787 0.319 -1.683 1.00 95.56 186 ILE A C 1
ATOM 1476 O O . ILE A 1 186 ? -2.434 1.083 -2.400 1.00 95.56 186 ILE A O 1
ATOM 1480 N N . GLN A 1 187 ? -0.495 0.495 -1.428 1.00 94.88 187 GLN A N 1
ATOM 1481 C CA . GLN A 1 187 ? 0.306 1.523 -2.080 1.00 94.88 187 GLN A CA 1
ATOM 1482 C C . GLN A 1 187 ? 1.147 0.876 -3.177 1.00 94.88 187 GLN A C 1
ATOM 1484 O O . GLN A 1 187 ? 1.964 0.004 -2.889 1.00 94.88 187 GLN A O 1
ATOM 1489 N N . THR A 1 188 ? 0.993 1.299 -4.433 1.00 92.94 188 THR A N 1
ATOM 1490 C CA . THR A 1 188 ? 1.723 0.705 -5.566 1.00 92.94 188 THR A CA 1
ATOM 1491 C C . THR A 1 188 ? 2.393 1.741 -6.471 1.00 92.94 188 THR A C 1
ATOM 1493 O O . THR A 1 188 ? 1.992 2.908 -6.508 1.00 92.94 188 THR A O 1
ATOM 1496 N N . ILE A 1 189 ? 3.438 1.328 -7.196 1.00 92.06 189 ILE A N 1
ATOM 1497 C CA . ILE A 1 189 ? 4.096 2.123 -8.242 1.00 92.06 189 ILE A CA 1
ATOM 1498 C C . ILE A 1 189 ? 3.648 1.642 -9.626 1.00 92.06 189 ILE A C 1
ATOM 1500 O O . ILE A 1 189 ? 3.716 0.448 -9.924 1.00 92.06 189 ILE A O 1
ATOM 1504 N N . PRO A 1 190 ? 3.280 2.566 -10.529 1.00 87.81 190 PRO A N 1
ATOM 1505 C CA . PRO A 1 190 ? 2.860 2.236 -11.865 1.00 87.81 190 PRO A CA 1
ATOM 1506 C C . PRO A 1 190 ? 4.021 1.871 -12.791 1.00 87.81 190 PRO A C 1
ATOM 1508 O O . PRO A 1 190 ? 4.533 2.741 -13.489 1.00 87.81 190 PRO A O 1
ATOM 1511 N N . VAL A 1 191 ? 4.444 0.605 -12.834 1.00 89.88 191 VAL A N 1
ATOM 1512 C CA . VAL A 1 191 ? 5.583 0.172 -13.666 1.00 89.88 191 VAL A CA 1
ATOM 1513 C C . VAL A 1 191 ? 5.132 -0.454 -14.983 1.00 89.88 191 VAL A C 1
ATOM 1515 O O . VAL A 1 191 ? 4.394 -1.432 -15.009 1.00 89.88 191 VAL A O 1
ATOM 1518 N N . ALA A 1 192 ? 5.627 0.092 -16.096 1.00 86.69 192 ALA A N 1
ATOM 1519 C CA . ALA A 1 192 ? 5.443 -0.465 -17.432 1.00 86.69 192 ALA A CA 1
ATOM 1520 C C . ALA A 1 192 ? 6.778 -0.907 -18.033 1.00 86.69 192 ALA A C 1
ATOM 1522 O O . ALA A 1 192 ? 7.812 -0.260 -17.841 1.00 86.69 192 ALA A O 1
ATOM 1523 N N . LYS A 1 193 ? 6.737 -1.950 -18.867 1.00 85.00 193 LYS A N 1
ATOM 1524 C CA . LYS A 1 193 ? 7.851 -2.296 -19.754 1.00 85.00 193 LYS A CA 1
ATOM 1525 C C . LYS A 1 193 ? 7.768 -1.459 -21.024 1.00 85.00 193 LYS A C 1
ATOM 1527 O O . LYS A 1 193 ? 6.742 -1.395 -21.703 1.00 85.00 193 LYS A O 1
ATOM 1532 N N . THR A 1 194 ? 8.858 -0.774 -21.343 1.00 78.25 194 THR A N 1
ATOM 1533 C CA . THR A 1 194 ? 8.967 0.059 -22.540 1.00 78.25 194 THR A CA 1
ATOM 1534 C C . THR A 1 194 ? 10.201 -0.331 -23.328 1.00 78.25 194 THR A C 1
ATOM 1536 O O . THR A 1 194 ? 11.270 -0.575 -22.770 1.00 78.25 194 THR A O 1
ATOM 1539 N N . LYS A 1 195 ? 10.077 -0.373 -24.654 1.00 78.00 195 LYS A N 1
ATOM 1540 C CA . LYS A 1 195 ? 11.249 -0.492 -25.519 1.00 78.00 195 LYS A CA 1
ATOM 1541 C C . LYS A 1 195 ? 12.036 0.811 -25.438 1.00 78.00 195 LYS A C 1
ATOM 1543 O O . LYS A 1 195 ? 11.456 1.898 -25.487 1.00 78.00 195 LYS A O 1
ATOM 1548 N N . SER A 1 196 ? 13.355 0.711 -25.313 1.00 69.88 196 SER A N 1
ATOM 1549 C CA . SER A 1 196 ? 14.227 1.889 -25.318 1.00 69.88 196 SER A CA 1
ATOM 1550 C C . SER A 1 196 ? 13.944 2.794 -26.534 1.00 69.88 196 SER A C 1
ATOM 1552 O O . SER A 1 196 ? 13.674 2.322 -27.644 1.00 69.88 196 SER A O 1
ATOM 1554 N N . ARG A 1 197 ? 13.941 4.120 -26.319 1.00 61.59 197 ARG A N 1
ATOM 1555 C CA . ARG A 1 197 ? 13.748 5.105 -27.399 1.00 61.59 197 ARG A CA 1
ATOM 1556 C C . ARG A 1 197 ? 14.977 5.092 -28.314 1.00 61.59 197 ARG A C 1
ATOM 1558 O O . ARG A 1 197 ? 16.098 4.992 -27.828 1.00 61.59 197 ARG A O 1
ATOM 1565 N N . GLY A 1 198 ? 14.767 5.221 -29.623 1.00 64.31 198 GLY A N 1
ATOM 1566 C CA . GLY A 1 198 ? 15.826 5.161 -30.639 1.00 64.31 198 GLY A CA 1
ATOM 1567 C C . GLY A 1 198 ? 15.501 4.162 -31.747 1.00 64.31 198 GLY A C 1
ATOM 1568 O O . GLY A 1 198 ? 14.449 3.536 -31.723 1.00 64.31 198 GLY A O 1
ATOM 1569 N N . ARG A 1 199 ? 16.373 4.019 -32.749 1.00 61.59 199 ARG A N 1
ATOM 1570 C CA . ARG A 1 199 ? 16.222 2.983 -33.787 1.00 61.59 199 ARG A CA 1
ATOM 1571 C C . ARG A 1 199 ? 16.767 1.657 -33.257 1.00 61.59 199 ARG A C 1
ATOM 1573 O O . ARG A 1 199 ? 17.762 1.662 -32.538 1.00 61.59 199 ARG A O 1
ATOM 1580 N N . ALA A 1 200 ? 16.132 0.540 -33.622 1.00 67.38 200 ALA A N 1
ATOM 1581 C CA . ALA A 1 200 ? 16.736 -0.773 -33.404 1.00 67.38 200 ALA A CA 1
ATOM 1582 C C . ALA A 1 200 ? 18.101 -0.779 -34.110 1.00 67.38 200 ALA A C 1
ATOM 1584 O O . ALA A 1 200 ? 18.200 -0.381 -35.274 1.00 67.38 200 ALA A O 1
ATOM 1585 N N . SER A 1 201 ? 19.168 -1.115 -33.388 1.00 67.75 201 SER A N 1
ATOM 1586 C CA . SER A 1 201 ? 20.495 -1.175 -33.989 1.00 67.75 201 SER A CA 1
ATOM 1587 C C . SER A 1 201 ? 20.614 -2.475 -34.771 1.00 67.75 201 SER A C 1
ATOM 1589 O O . SER A 1 201 ? 20.354 -3.541 -34.223 1.00 67.75 201 SER A O 1
ATOM 1591 N N . ALA A 1 202 ? 21.050 -2.402 -36.025 1.00 79.69 202 ALA A N 1
ATOM 1592 C CA . ALA A 1 202 ? 21.469 -3.599 -36.736 1.00 79.69 202 ALA A CA 1
ATOM 1593 C C . ALA A 1 202 ? 22.734 -4.159 -36.073 1.00 79.69 202 ALA A C 1
ATOM 1595 O O . ALA A 1 202 ? 23.724 -3.432 -35.900 1.00 79.69 202 ALA A O 1
ATOM 1596 N N . LYS A 1 203 ? 22.692 -5.441 -35.724 1.00 86.31 203 LYS A N 1
ATOM 1597 C CA . LYS A 1 203 ? 23.871 -6.222 -35.375 1.00 86.31 203 LYS A CA 1
ATOM 1598 C C . LYS A 1 203 ? 24.227 -7.149 -36.530 1.00 86.31 203 LYS A C 1
ATOM 1600 O O . LYS A 1 203 ? 23.432 -7.380 -37.436 1.00 86.31 203 LYS A O 1
ATOM 1605 N N . TYR A 1 204 ? 25.465 -7.607 -36.537 1.00 89.75 204 TYR A N 1
ATOM 1606 C CA . TYR A 1 204 ? 26.010 -8.475 -37.568 1.00 89.75 204 TYR A CA 1
ATOM 1607 C C . TYR A 1 204 ? 26.595 -9.695 -36.871 1.00 89.75 204 TYR A C 1
ATOM 1609 O O . TYR A 1 204 ? 27.552 -9.561 -36.112 1.00 89.75 204 TYR A O 1
ATOM 1617 N N . VAL A 1 205 ? 25.997 -10.862 -37.092 1.00 91.12 205 VAL A N 1
ATOM 1618 C CA . VAL A 1 205 ? 26.387 -12.127 -36.450 1.00 91.12 205 VAL A CA 1
ATOM 1619 C C . VAL A 1 205 ? 27.152 -12.976 -37.457 1.00 91.12 205 VAL A C 1
ATOM 1621 O O . VAL A 1 205 ? 26.708 -13.108 -38.599 1.00 91.12 205 VAL A O 1
ATOM 1624 N N . HIS A 1 206 ? 28.303 -13.527 -37.072 1.00 93.94 206 HIS A N 1
ATOM 1625 C CA . HIS A 1 206 ? 29.094 -14.375 -37.967 1.00 93.94 206 HIS A CA 1
ATOM 1626 C C . HIS A 1 206 ? 28.327 -15.662 -38.311 1.00 93.94 206 HIS A C 1
ATOM 1628 O O . HIS A 1 206 ? 27.709 -16.273 -37.438 1.00 93.94 206 HIS A O 1
ATOM 1634 N N . LYS A 1 207 ? 28.377 -16.088 -39.578 1.00 92.88 207 LYS A N 1
ATOM 1635 C CA . LYS A 1 207 ? 27.653 -17.264 -40.094 1.00 92.88 207 LYS A CA 1
ATOM 1636 C C . LYS A 1 207 ? 28.032 -18.549 -39.354 1.00 92.88 207 LYS A C 1
ATOM 1638 O O . LYS A 1 207 ? 27.147 -19.295 -38.947 1.00 92.88 207 LYS A O 1
ATOM 1643 N N . ASP A 1 208 ? 29.330 -18.739 -39.125 1.00 92.81 208 ASP A N 1
ATOM 1644 C CA . ASP A 1 208 ? 29.870 -19.968 -38.521 1.00 92.81 208 ASP A CA 1
ATOM 1645 C C . ASP A 1 208 ? 30.068 -19.884 -36.998 1.00 92.81 208 ASP A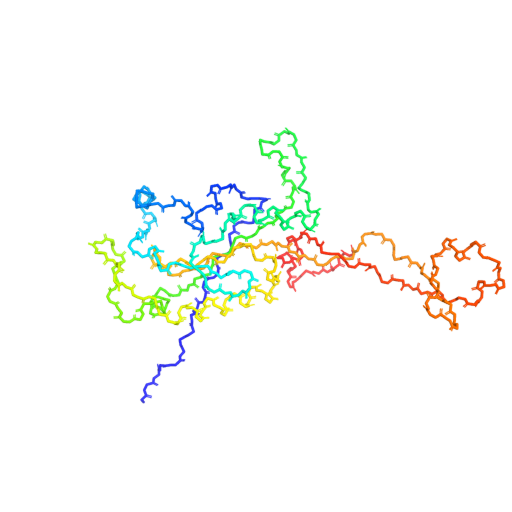 C 1
ATOM 1647 O O . ASP A 1 208 ? 30.246 -20.902 -36.338 1.00 92.81 208 ASP A O 1
ATOM 1651 N N . ASP A 1 209 ? 30.035 -18.679 -36.416 1.00 90.38 209 ASP A N 1
ATOM 1652 C CA . ASP A 1 209 ? 30.317 -18.455 -34.992 1.00 90.38 209 ASP A CA 1
ATOM 1653 C C . ASP A 1 209 ? 29.354 -17.412 -34.425 1.00 90.38 209 ASP A C 1
ATOM 1655 O O . ASP A 1 209 ? 29.610 -16.206 -34.426 1.00 90.38 209 ASP A O 1
ATOM 1659 N N . LYS A 1 210 ? 28.220 -17.888 -33.910 1.00 88.25 210 LYS A N 1
ATOM 1660 C CA . LYS A 1 210 ? 27.148 -17.018 -33.413 1.00 88.25 210 LYS A CA 1
ATOM 1661 C C . LYS A 1 210 ? 27.547 -16.168 -32.199 1.00 88.25 210 LYS A C 1
ATOM 1663 O O . LYS A 1 210 ? 26.814 -15.241 -31.865 1.00 88.25 210 LYS A O 1
ATOM 1668 N N . SER A 1 211 ? 28.681 -16.451 -31.547 1.00 88.56 211 SER A N 1
ATOM 1669 C CA . SER A 1 211 ? 29.200 -15.624 -30.449 1.00 88.56 211 SER A CA 1
ATOM 1670 C C . SER A 1 211 ? 29.864 -14.333 -30.946 1.00 88.56 211 SER A C 1
ATOM 1672 O O . SER A 1 211 ? 29.910 -13.335 -30.223 1.00 88.56 211 SER A O 1
ATOM 1674 N N . LYS A 1 212 ? 30.321 -14.311 -32.207 1.00 89.81 212 LYS A N 1
ATOM 1675 C CA . LYS A 1 212 ? 30.907 -13.131 -32.849 1.00 89.81 212 LYS A CA 1
ATOM 1676 C C . LYS A 1 212 ? 29.812 -12.218 -33.368 1.00 89.81 212 LYS A C 1
ATOM 1678 O O . LYS A 1 212 ? 29.285 -12.396 -34.468 1.00 89.81 212 LYS A O 1
ATOM 1683 N N . VAL A 1 213 ? 29.510 -11.208 -32.563 1.00 90.00 213 VAL A N 1
ATOM 1684 C CA . VAL A 1 213 ? 28.494 -10.204 -32.861 1.00 90.00 213 VAL A CA 1
ATOM 1685 C C . VAL A 1 213 ? 29.138 -8.826 -32.953 1.00 90.00 213 VAL A C 1
ATOM 1687 O O . VAL A 1 213 ? 29.799 -8.378 -32.022 1.00 90.00 213 VAL A O 1
ATOM 1690 N N . LEU A 1 214 ? 28.911 -8.140 -34.070 1.00 89.56 214 LEU A N 1
ATOM 1691 C CA . LEU A 1 214 ? 29.432 -6.805 -34.343 1.00 89.56 214 LEU A CA 1
ATOM 1692 C C . LEU A 1 214 ? 28.305 -5.778 -34.417 1.00 89.56 214 LEU A C 1
ATOM 1694 O O . LEU A 1 214 ? 27.218 -6.046 -34.937 1.00 89.56 214 LEU A O 1
ATOM 1698 N N . SER A 1 215 ? 28.577 -4.560 -33.960 1.00 88.06 215 SER A N 1
ATOM 1699 C CA . SER A 1 215 ? 27.756 -3.400 -34.300 1.00 88.06 215 SER A CA 1
ATOM 1700 C C . SER A 1 215 ? 27.925 -3.029 -35.777 1.00 88.06 215 SER A C 1
ATOM 1702 O O . SER A 1 215 ? 28.943 -3.327 -36.406 1.00 88.06 215 SER A O 1
ATOM 1704 N N . HIS A 1 216 ? 26.967 -2.285 -36.337 1.00 87.12 216 HIS A N 1
ATOM 1705 C CA . HIS A 1 216 ? 27.095 -1.754 -37.700 1.00 87.12 216 HIS A CA 1
ATOM 1706 C C . HIS A 1 216 ? 28.391 -0.948 -37.924 1.00 87.12 216 HIS A C 1
ATOM 1708 O O . HIS A 1 216 ? 28.984 -1.022 -38.999 1.00 87.12 216 HIS A O 1
ATOM 1714 N N . LYS A 1 217 ? 28.863 -0.200 -36.912 1.00 88.81 217 LYS A N 1
ATOM 1715 C CA . LYS A 1 217 ? 30.114 0.573 -37.005 1.00 88.81 217 LYS A CA 1
ATOM 1716 C C . LYS A 1 217 ? 31.344 -0.329 -37.099 1.00 88.81 217 LYS A C 1
ATOM 1718 O O . LYS A 1 217 ? 32.257 -0.002 -37.846 1.00 88.81 217 LYS A O 1
ATOM 1723 N N . GLU A 1 218 ? 31.376 -1.427 -36.349 1.00 92.12 218 GLU A N 1
ATOM 1724 C CA . GLU A 1 218 ? 32.485 -2.388 -36.374 1.00 92.12 218 GLU A CA 1
ATOM 1725 C C . GLU A 1 218 ? 32.482 -3.194 -37.670 1.00 92.12 218 GLU A C 1
ATOM 1727 O O . GLU A 1 218 ? 33.509 -3.272 -38.337 1.00 92.12 218 GLU A O 1
ATOM 1732 N N . TRP A 1 219 ? 31.314 -3.681 -38.098 1.00 92.56 219 TRP A N 1
ATOM 1733 C CA . TRP A 1 219 ? 31.160 -4.372 -39.379 1.00 92.56 219 TRP A CA 1
ATOM 1734 C C . TRP A 1 219 ? 31.616 -3.499 -40.558 1.00 92.56 219 TRP A C 1
ATOM 1736 O O . TRP A 1 219 ? 32.366 -3.954 -41.420 1.00 92.56 219 TRP A O 1
ATOM 1746 N N . LYS A 1 220 ? 31.264 -2.205 -40.557 1.00 91.94 220 LYS A N 1
ATOM 1747 C CA . LYS A 1 220 ? 31.681 -1.248 -41.597 1.00 91.94 220 LYS A CA 1
ATOM 1748 C C . LYS A 1 220 ? 33.189 -0.944 -41.593 1.00 91.94 220 LYS A C 1
ATOM 1750 O O . LYS A 1 220 ? 33.685 -0.396 -42.570 1.00 91.94 220 LYS A O 1
ATOM 1755 N N . LYS A 1 221 ? 33.931 -1.275 -40.534 1.00 95.00 221 LYS A N 1
ATOM 1756 C CA . LYS A 1 221 ? 35.399 -1.130 -40.503 1.00 95.00 221 LYS A CA 1
ATOM 1757 C C . LYS A 1 221 ? 36.131 -2.346 -41.072 1.00 95.00 221 LYS A C 1
ATOM 1759 O O . LYS A 1 221 ? 37.316 -2.235 -41.363 1.00 95.00 221 LYS A O 1
ATOM 1764 N N . LEU A 1 222 ? 35.451 -3.482 -41.240 1.00 93.06 222 LEU A N 1
ATOM 1765 C CA . LEU A 1 222 ? 36.057 -4.691 -41.796 1.00 93.06 222 LEU A CA 1
ATOM 1766 C C . LEU A 1 222 ? 36.254 -4.584 -43.320 1.00 93.06 222 LEU A C 1
ATOM 1768 O O . LEU A 1 222 ? 35.466 -3.886 -43.969 1.00 93.06 222 LEU A O 1
ATOM 1772 N N . PRO A 1 223 ? 37.243 -5.294 -43.895 1.00 93.38 223 PRO A N 1
ATOM 1773 C CA . PRO A 1 223 ? 37.344 -5.541 -45.335 1.00 93.38 223 PRO A CA 1
ATOM 1774 C C . PRO A 1 223 ? 36.082 -6.204 -45.897 1.00 93.38 223 PRO A C 1
ATOM 1776 O O . PRO A 1 223 ? 35.383 -6.932 -45.186 1.00 93.38 223 PRO A O 1
ATOM 1779 N N . GLU A 1 224 ? 35.779 -5.952 -47.169 1.00 88.50 224 GLU A N 1
ATOM 1780 C CA . GLU A 1 224 ? 34.547 -6.417 -47.814 1.00 88.50 224 GLU A CA 1
ATOM 1781 C C . GLU A 1 224 ? 34.445 -7.948 -47.854 1.00 88.50 224 GLU A C 1
ATOM 1783 O O . GLU A 1 224 ? 33.369 -8.491 -47.588 1.00 88.50 224 GLU A O 1
ATOM 1788 N N . GLU A 1 225 ? 35.568 -8.649 -48.046 1.00 88.81 225 GLU A N 1
ATOM 1789 C CA . GLU A 1 225 ? 35.592 -10.115 -48.063 1.00 88.81 225 GLU A CA 1
ATOM 1790 C C . GLU A 1 225 ? 35.149 -10.690 -46.711 1.00 88.81 225 GLU A C 1
ATOM 1792 O O . GLU A 1 225 ? 34.363 -11.636 -46.651 1.00 88.81 225 GLU A O 1
ATOM 1797 N N . ILE A 1 226 ? 35.575 -10.060 -45.610 1.00 89.69 226 ILE A N 1
ATOM 1798 C CA . ILE A 1 226 ? 35.250 -10.487 -44.243 1.00 89.69 226 ILE A CA 1
ATOM 1799 C C . ILE A 1 226 ? 33.804 -10.123 -43.885 1.00 89.69 226 ILE A C 1
ATOM 1801 O O . ILE A 1 226 ? 33.129 -10.879 -43.184 1.00 89.69 226 ILE A O 1
ATOM 1805 N N . ARG A 1 227 ? 33.283 -8.993 -44.385 1.00 90.06 227 ARG A N 1
ATOM 1806 C CA . ARG A 1 227 ? 31.891 -8.574 -44.137 1.00 90.06 227 ARG A CA 1
ATOM 1807 C C . ARG A 1 227 ? 30.873 -9.599 -44.620 1.00 90.06 227 ARG A C 1
ATOM 1809 O O . ARG A 1 227 ? 29.831 -9.736 -43.976 1.00 90.06 227 ARG A O 1
ATOM 1816 N N . SER A 1 228 ? 31.175 -10.304 -45.713 1.00 90.81 228 SER A N 1
ATOM 1817 C CA . SER A 1 228 ? 30.308 -11.331 -46.304 1.00 90.81 228 SER A CA 1
ATOM 1818 C C . SER A 1 228 ? 30.069 -12.534 -45.378 1.00 90.81 228 SER A C 1
ATOM 1820 O O . SER A 1 228 ? 29.061 -13.232 -45.523 1.00 90.81 228 SER A O 1
ATOM 1822 N N . ASN A 1 229 ? 30.931 -12.733 -44.375 1.00 93.62 229 ASN A N 1
ATOM 1823 C CA . ASN A 1 229 ? 30.806 -13.795 -43.375 1.00 93.62 229 ASN A CA 1
ATOM 1824 C C . ASN A 1 229 ? 29.814 -13.460 -42.254 1.00 93.62 229 ASN A C 1
ATOM 1826 O O . ASN A 1 229 ? 29.568 -14.299 -41.392 1.00 93.62 229 ASN A O 1
ATOM 1830 N N . PHE A 1 230 ? 29.222 -12.264 -42.256 1.00 92.69 230 PHE A N 1
ATOM 1831 C CA . PHE A 1 230 ? 28.251 -11.842 -41.251 1.00 92.69 230 PHE A CA 1
ATOM 1832 C C . PHE A 1 230 ? 26.853 -11.667 -41.847 1.00 92.69 230 PHE A C 1
ATOM 1834 O O . PHE A 1 230 ? 26.685 -11.139 -42.946 1.00 92.69 230 PHE A O 1
ATOM 1841 N N . VAL A 1 231 ? 25.832 -12.064 -41.090 1.00 90.56 231 VAL A N 1
ATOM 1842 C CA . VAL A 1 231 ? 24.419 -11.839 -41.411 1.00 90.56 231 VAL A CA 1
ATOM 1843 C C . VAL A 1 231 ? 23.914 -10.659 -40.593 1.00 90.56 231 VAL A C 1
ATOM 1845 O O . VAL A 1 231 ? 24.113 -10.607 -39.378 1.00 90.56 231 VAL A O 1
ATOM 1848 N N . ARG A 1 232 ? 23.255 -9.705 -41.258 1.00 88.25 232 ARG A N 1
ATOM 1849 C CA . ARG A 1 232 ? 22.580 -8.601 -40.575 1.00 88.25 232 ARG A CA 1
ATOM 1850 C C . ARG A 1 232 ? 21.383 -9.154 -39.804 1.00 88.25 232 ARG A C 1
ATOM 1852 O O . ARG A 1 232 ? 20.464 -9.700 -40.405 1.00 88.25 232 ARG A O 1
ATOM 1859 N N . THR A 1 233 ? 21.377 -8.945 -38.500 1.00 82.25 233 THR A N 1
ATOM 1860 C CA . THR A 1 233 ? 20.249 -9.209 -37.614 1.00 82.25 233 THR A CA 1
ATOM 1861 C C . THR A 1 233 ? 19.732 -7.887 -37.062 1.00 82.25 233 THR A C 1
ATOM 1863 O O . THR A 1 233 ? 20.492 -6.944 -36.816 1.00 82.25 233 THR A O 1
ATOM 1866 N N . GLU A 1 234 ? 18.420 -7.780 -36.896 1.00 71.31 234 GLU A N 1
ATOM 1867 C CA . GLU A 1 234 ? 17.855 -6.683 -36.120 1.00 71.31 234 GLU A CA 1
ATOM 1868 C C . GLU A 1 234 ? 17.861 -7.097 -34.659 1.00 71.31 234 GLU A C 1
ATOM 1870 O O . GLU A 1 234 ? 17.279 -8.114 -34.292 1.00 71.31 234 GLU A O 1
ATOM 1875 N N . ASP A 1 235 ? 18.568 -6.332 -33.834 1.00 68.94 235 ASP A N 1
ATOM 1876 C CA . ASP A 1 235 ? 18.473 -6.518 -32.399 1.00 68.94 235 ASP A CA 1
ATOM 1877 C C . ASP A 1 235 ? 17.140 -5.947 -31.935 1.00 68.94 235 ASP A C 1
ATOM 1879 O O . ASP A 1 235 ? 16.826 -4.773 -32.183 1.00 68.94 235 ASP A O 1
ATOM 1883 N N . GLU A 1 236 ? 16.363 -6.765 -31.232 1.00 65.56 236 GLU A N 1
ATOM 1884 C CA . GLU A 1 236 ? 15.193 -6.258 -30.540 1.00 65.56 236 GLU A CA 1
ATOM 1885 C C . GLU A 1 236 ? 15.628 -5.164 -29.564 1.00 65.56 236 GLU A C 1
ATOM 1887 O O . GLU A 1 236 ? 16.630 -5.272 -28.848 1.00 65.56 236 GLU A O 1
ATOM 1892 N N . ARG A 1 237 ? 14.887 -4.052 -29.558 1.00 69.62 237 ARG A N 1
ATOM 1893 C CA . ARG A 1 237 ? 15.179 -2.967 -28.624 1.00 69.62 237 ARG A CA 1
ATOM 1894 C C . ARG A 1 237 ? 15.057 -3.517 -27.216 1.00 69.62 237 ARG A C 1
ATOM 1896 O O . ARG A 1 237 ? 13.997 -4.023 -26.859 1.00 69.62 237 ARG A O 1
ATOM 1903 N N . ARG A 1 238 ? 16.112 -3.329 -26.420 1.00 72.06 238 ARG A N 1
ATOM 1904 C CA . ARG A 1 238 ? 16.094 -3.676 -24.999 1.00 72.06 238 ARG A CA 1
ATOM 1905 C C . ARG A 1 238 ? 14.857 -3.069 -24.352 1.00 72.06 238 ARG A C 1
ATOM 1907 O O . ARG A 1 238 ? 14.620 -1.857 -24.482 1.00 72.06 238 ARG A O 1
ATOM 1914 N N . GLU A 1 239 ? 14.093 -3.926 -23.697 1.00 81.44 239 GLU A N 1
ATOM 1915 C CA . GLU A 1 239 ? 13.023 -3.516 -22.809 1.00 81.44 239 GLU A CA 1
ATOM 1916 C C . GLU A 1 239 ? 13.635 -2.969 -21.526 1.00 81.44 239 GLU A C 1
ATOM 1918 O O . GLU A 1 239 ? 14.661 -3.451 -21.042 1.00 81.44 239 GLU A O 1
ATOM 1923 N N . LYS A 1 240 ? 13.019 -1.918 -21.003 1.00 84.69 240 LYS A N 1
ATOM 1924 C CA . LYS A 1 240 ? 13.327 -1.371 -19.693 1.00 84.69 240 LYS A CA 1
ATOM 1925 C C . LYS A 1 240 ? 12.035 -1.124 -18.940 1.00 84.69 240 LYS A C 1
ATOM 1927 O O . LYS A 1 240 ? 11.031 -0.718 -19.531 1.00 84.69 240 LYS A O 1
ATOM 1932 N N . GLU A 1 241 ? 12.089 -1.326 -17.638 1.00 88.56 241 GLU A N 1
ATOM 1933 C CA . GLU A 1 241 ? 11.033 -0.897 -16.736 1.00 88.56 241 GLU A CA 1
ATOM 1934 C C . GLU A 1 241 ? 11.110 0.617 -16.555 1.00 88.56 241 GLU A C 1
ATOM 1936 O O . GLU A 1 241 ? 12.192 1.206 -16.487 1.00 88.56 241 GLU A O 1
ATOM 1941 N N . CYS A 1 242 ? 9.956 1.270 -16.536 1.00 87.62 242 CYS A N 1
ATOM 1942 C CA . CYS A 1 242 ? 9.856 2.665 -16.143 1.00 87.62 242 CYS A CA 1
ATOM 1943 C C . CYS A 1 242 ? 8.489 2.959 -15.534 1.00 87.62 242 CYS A C 1
ATOM 1945 O O . CYS A 1 242 ? 7.489 2.328 -15.884 1.00 87.62 242 CYS A O 1
ATOM 1947 N N . VAL A 1 243 ? 8.445 3.982 -14.687 1.00 88.50 243 VAL A N 1
ATOM 1948 C CA . VAL A 1 243 ? 7.197 4.522 -14.146 1.00 88.50 243 VAL A CA 1
ATOM 1949 C C . VAL A 1 243 ? 6.349 5.086 -15.291 1.00 88.50 243 VAL A C 1
ATOM 1951 O O . VAL A 1 243 ? 6.793 5.966 -16.032 1.00 88.50 243 VAL A O 1
ATOM 1954 N N . SER A 1 244 ? 5.137 4.566 -15.470 1.00 84.75 244 SER A N 1
ATOM 1955 C CA . SER A 1 244 ? 4.191 5.011 -16.489 1.00 84.75 244 SER A CA 1
ATOM 1956 C C . SER A 1 244 ? 2.748 4.721 -16.080 1.00 84.75 244 SER A C 1
ATOM 1958 O O . SER A 1 244 ? 2.211 3.647 -16.340 1.00 84.75 244 SER A O 1
ATOM 1960 N N . TYR A 1 245 ? 2.087 5.729 -15.508 1.00 80.94 245 TYR A N 1
ATOM 1961 C CA . TYR A 1 245 ? 0.663 5.651 -15.179 1.00 80.94 245 TYR A CA 1
ATOM 1962 C C . TYR A 1 245 ? -0.201 5.362 -16.417 1.00 80.94 245 TYR A C 1
ATOM 1964 O O . TYR A 1 245 ? -1.001 4.433 -16.420 1.00 80.94 245 TYR A O 1
ATOM 1972 N N . ALA A 1 246 ? 0.011 6.103 -17.510 1.00 75.94 246 ALA A N 1
ATOM 1973 C CA . ALA A 1 246 ? -0.793 5.976 -18.727 1.00 75.94 246 ALA A CA 1
ATOM 1974 C C . ALA A 1 246 ? -0.748 4.570 -19.349 1.00 75.94 246 ALA A C 1
ATOM 1976 O O . ALA A 1 246 ? -1.759 4.100 -19.847 1.00 75.94 246 ALA A O 1
ATOM 1977 N N . ARG A 1 247 ? 0.393 3.873 -19.298 1.00 76.50 247 ARG A N 1
ATOM 1978 C CA . ARG A 1 247 ? 0.511 2.526 -19.885 1.00 76.50 247 ARG A CA 1
ATOM 1979 C C . ARG A 1 247 ? -0.129 1.426 -19.049 1.00 76.50 247 ARG A C 1
ATOM 1981 O O . ARG A 1 247 ? -0.400 0.356 -19.572 1.00 76.50 247 ARG A O 1
ATOM 1988 N N . VAL A 1 248 ? -0.325 1.660 -17.758 1.00 77.50 248 VAL A N 1
ATOM 1989 C CA . VAL A 1 248 ? -0.814 0.619 -16.847 1.00 77.50 248 VAL A CA 1
ATOM 1990 C C . VAL A 1 248 ? -2.259 0.888 -16.400 1.00 77.50 248 VAL A C 1
ATOM 1992 O O . VAL A 1 248 ? -3.020 -0.060 -16.231 1.00 77.50 248 VAL A O 1
ATOM 1995 N N . TRP A 1 249 ? -2.672 2.156 -16.284 1.00 76.56 249 TRP A N 1
ATOM 1996 C CA . TRP A 1 249 ? -4.041 2.570 -15.926 1.00 76.56 249 TRP A CA 1
ATOM 1997 C C . TRP A 1 249 ? -4.763 3.358 -17.027 1.00 76.56 249 TRP A C 1
ATOM 1999 O O . TRP A 1 249 ? -5.981 3.483 -16.973 1.00 76.56 249 TRP A O 1
ATOM 2009 N N . GLY A 1 250 ? -4.038 3.912 -18.001 1.00 67.62 250 GLY A N 1
ATOM 2010 C CA . GLY A 1 250 ? -4.604 4.754 -19.063 1.00 67.62 250 GLY A CA 1
ATOM 2011 C C . GLY A 1 250 ? -4.836 4.042 -20.398 1.00 67.62 250 GLY A C 1
ATOM 2012 O O . GLY A 1 250 ? -5.370 4.663 -21.313 1.00 67.62 250 GLY A O 1
ATOM 2013 N N . GLU A 1 251 ? -4.451 2.768 -20.535 1.00 65.31 251 GLU A N 1
ATOM 2014 C CA . GLU A 1 251 ? -4.823 1.962 -21.700 1.00 65.31 251 GLU A CA 1
ATOM 2015 C C . GLU A 1 251 ? -6.296 1.577 -21.568 1.00 65.31 251 GLU A C 1
ATOM 2017 O O . GLU A 1 251 ? -6.659 0.590 -20.926 1.00 65.31 251 GLU A O 1
ATOM 2022 N N . ASP A 1 252 ? -7.167 2.400 -22.143 1.00 57.06 252 ASP A N 1
ATOM 2023 C CA . ASP A 1 252 ? -8.576 2.064 -22.232 1.00 57.06 252 ASP A CA 1
ATOM 2024 C C . ASP A 1 252 ? -8.789 0.985 -23.321 1.00 57.06 252 ASP A C 1
ATOM 2026 O O . ASP A 1 252 ? -8.098 0.932 -24.342 1.00 57.06 252 ASP A O 1
ATOM 2030 N N . LYS A 1 253 ? -9.753 0.082 -23.109 1.00 50.25 253 LYS A N 1
ATOM 2031 C CA . LYS A 1 253 ? -10.072 -1.011 -24.053 1.00 50.25 253 LYS A CA 1
ATOM 2032 C C . LYS A 1 253 ? -10.660 -0.537 -25.396 1.00 50.25 253 LYS A C 1
ATOM 2034 O O . LYS A 1 253 ? -10.895 -1.357 -26.279 1.00 50.25 253 LYS A O 1
ATOM 2039 N N . TYR A 1 254 ? -10.936 0.755 -25.526 1.00 56.25 254 TYR A N 1
ATOM 2040 C CA . TYR A 1 254 ? -11.424 1.454 -26.712 1.00 56.25 254 TYR A CA 1
ATOM 2041 C C . TYR A 1 254 ? -10.349 2.354 -27.344 1.00 56.25 254 TYR A C 1
ATOM 2043 O O . TYR A 1 254 ? -10.662 3.080 -28.287 1.00 56.25 254 TYR A O 1
ATOM 2051 N N . ALA A 1 255 ? -9.099 2.306 -26.866 1.00 55.41 255 ALA A N 1
ATOM 2052 C CA . ALA A 1 255 ? -8.023 3.154 -27.341 1.00 55.41 255 ALA A CA 1
ATOM 2053 C C . ALA A 1 255 ? -7.677 2.746 -28.778 1.00 55.41 255 ALA A C 1
ATOM 2055 O O . ALA A 1 255 ? -6.929 1.799 -29.040 1.00 55.41 255 ALA A O 1
ATOM 2056 N N . VAL A 1 256 ? -8.279 3.446 -29.739 1.00 45.53 256 VAL A N 1
ATOM 2057 C CA . VAL A 1 256 ? -8.007 3.271 -31.162 1.00 45.53 256 VAL A CA 1
ATOM 2058 C C . VAL A 1 256 ? -6.647 3.889 -31.465 1.00 45.53 256 VAL A C 1
ATOM 2060 O O . VAL A 1 256 ? -6.440 5.084 -31.283 1.00 45.53 256 VAL A O 1
ATOM 2063 N N . GLY A 1 257 ? -5.728 3.070 -31.974 1.00 45.34 257 GLY A N 1
ATOM 2064 C CA . GLY A 1 257 ? -4.417 3.529 -32.424 1.00 45.34 257 GLY A CA 1
ATOM 2065 C C . GLY A 1 257 ? -3.372 3.527 -31.313 1.00 45.34 257 GLY A C 1
ATOM 2066 O O . GLY A 1 257 ? -3.107 4.538 -30.671 1.00 45.34 257 GLY A O 1
ATOM 2067 N N . ARG A 1 258 ? -2.681 2.392 -31.161 1.00 38.81 258 ARG A N 1
ATOM 2068 C CA . ARG A 1 258 ? -1.356 2.358 -30.529 1.00 38.81 258 ARG A CA 1
ATOM 2069 C C . ARG A 1 258 ? -0.407 3.230 -31.353 1.00 38.81 258 ARG A C 1
ATOM 2071 O O . ARG A 1 258 ? 0.160 2.769 -32.342 1.00 38.81 258 ARG A O 1
ATOM 2078 N N . THR A 1 259 ? -0.241 4.491 -30.979 1.00 32.50 259 THR A N 1
ATOM 2079 C CA . THR A 1 259 ? 0.772 5.359 -31.582 1.00 32.50 259 THR A CA 1
ATOM 2080 C C . THR A 1 259 ? 2.135 5.090 -30.942 1.00 32.50 259 THR A C 1
ATOM 2082 O O . THR A 1 259 ? 2.381 5.495 -29.809 1.00 32.50 259 THR A O 1
ATOM 2085 N N . TYR A 1 260 ? 2.943 4.340 -31.702 1.00 32.88 260 TYR A N 1
ATOM 2086 C CA . TYR A 1 260 ? 4.413 4.298 -31.838 1.00 32.88 260 TYR A CA 1
ATOM 2087 C C . TYR A 1 260 ? 5.319 4.691 -30.657 1.00 32.88 260 TYR A C 1
ATOM 2089 O O . TYR A 1 260 ? 5.384 5.884 -30.291 1.00 32.88 260 TYR A O 1
#

Sequence (260 aa):
MSKSRNNIPRAAIHVGAPAKSFSAAEGYEPERRGWDENTYQLKNQDTNNHYDFSRKHLNFEINGKGEIVPLGSNPVPLHERLQKRLDALGFKPYMDKNNPLGISDNSPNCTVGIIVSGDHDVLTRLAFGDQDVDFTLQKSNADVVLKQGIKDWALDTYHWACDRWGAENIIGFDVHLDETTPHIQIQTIPVAKTKSRGRASAKYVHKDDKSKVLSHKEWKKLPEEIRSNFVRTEDERREKECVSYARVWGEDKYAVGRTY

Mean predicted aligned error: 9.46 Å

Nearest PDB structures (foldseek):
  4lvl-assembly1_A  TM=7.789E-01  e=1.497E-05  Streptococcus agalactiae
  4lvj-assembly1_A  TM=7.281E-01  e=2.269E-05  Streptococcus agalactiae
  4lvi-assembly1_A  TM=7.810E-01  e=5.874E-05  Streptococcus agalactiae
  4ueb-assembly2_A  TM=3.297E-01  e=3.513E+00  Drosophila melanogaster
  2wmc-assembly3_C  TM=3.181E-01  e=2.459E+00  Pisum sativum

Secondary structure (DSSP, 8-state):
-----------EEEEPPPBS---HHHHHTTTTTT--HHHHHHHTTSTT----GGGGGG-EEE-TTS-EEETT--SS-HHHHHHHHHHHTT--PPB-TTSTTSB-TTPPP-BEEEEEE--HHHHHHHHHTT----SSSSS--TT----HHHHHHHHHHHHHHHHHH-GGGEEEEEEE-SSSS-EEEEEE--EEEEEPSSPPPEEEEESS-TT-EEEHHHHTTS-HHHHTTEEEEEPPPPEEEEE-HHHHHS--TT------

Foldseek 3Di:
DDPDDPLD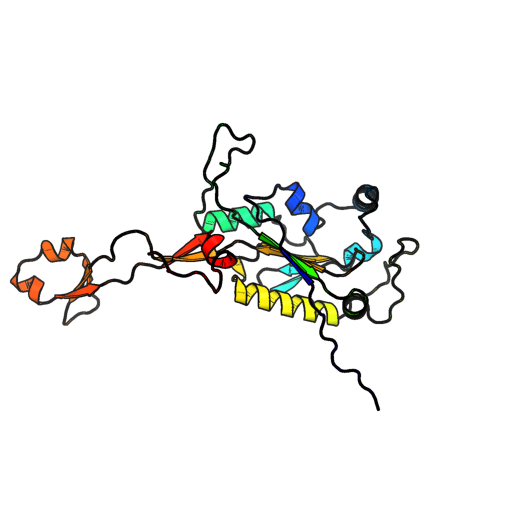FPKDKDKDDQAQADDLVVQCVLLVNPDDPVNLVVVVVPVVWQFARLCLQLKWWQALVRDTGRRNPPPQTLRRLLVVLCVVQVHDADADPPDPVRGDPPTDRFKIKMKIFGDQVSQCCQFQNPDDDDSPNPDRPNVGDGHVSNVVVLSVVLVVVCVQANSSFFSTWIWDDRTRGIMTITMGTAKDKDFDPDAQWKWWAFQVHRVDIHTPVRLVPDDPVRNVRTDTDGDGRDIGIHGDCCVRPVPDPPPPDPDD

Radius of gyration: 25.56 Å; Cα contacts (8 Å, |Δi|>4): 408; chains: 1; bounding box: 70×56×73 Å

pLDDT: mean 85.74, std 14.95, range [31.52, 98.62]